Protein AF-A0AB34K339-F1 (afdb_monomer_lite)

Organism: Prymnesium parvum (NCBI:txid97485)

Sequence (201 aa):
MAAHFYLNITILSTEAMLDSKIPGAKPASTGTSGKGFFSRHPVRSALHSAAVKGASTVLTGSRVAKKMGPKLVESMPKKMAEKGINAVVELKLVQGPYIVLKVTIKEVSAQHLLTKLGETNAKAAEVGNCLLACLPVEVLKKIQEEALAKKIATKMASVMGPHLTEEMGEKGLEVLAEGVAPSDQGEYLLEHLAALAPQSD

pLDDT: mean 77.41, std 19.52, range [35.84, 98.19]

Foldseek 3Di:
DWAKWKKKKFFLACVLVVQVPDVPRDDDDDDDDDDDDDDPDDPVVVLVVSPPDDPVRQQVLLVCQVVVQVVCQVVVQVVCVQQQWRWGKDWDDRDRNMTMIMITTDFGDLVSNQVVVCVVDVVSVVVSVCCVVPDDPVVCVVVCGPVVSNVCNVVCQQPVQVVVCVVVVVVVTRMGMGIGGPVCCVVVVVVVVVSVDPPDD

Secondary structure (DSSP, 8-state):
---EEEEEEEEEE-HHHHHTTSTTPPPPP----------S--HHHHHHHTTTS-HHHHHHHHHHHHHHHHHHHHHHHHHHHTTTEEEEEEEEEEETTEEEEEEEEEEE-HHHHHHHHHHH-HHHHHHHHHHHHHS-HHHHHHHHHHHHHHHHHHHHHHHHHHHHHHHHHTTT-EEEEEEE-TTTHHHHHHHHHHHHS----

Radius of gyration: 20.37 Å; chains: 1; bounding box: 50×38×63 Å

Structure (mmCIF, N/CA/C/O backbone):
data_AF-A0AB34K339-F1
#
_entry.id   AF-A0AB34K339-F1
#
loop_
_atom_site.group_PDB
_atom_site.id
_atom_site.type_symbol
_atom_site.label_atom_id
_atom_site.label_alt_id
_atom_site.label_comp_id
_atom_site.label_asym_id
_atom_site.label_entity_id
_atom_site.label_seq_id
_atom_site.pdbx_PDB_ins_code
_atom_site.Cartn_x
_atom_site.Cartn_y
_atom_site.Cartn_z
_atom_site.occupancy
_atom_site.B_iso_or_equiv
_atom_site.auth_seq_id
_atom_site.auth_comp_id
_atom_site.auth_asym_id
_atom_site.auth_atom_id
_atom_site.pdbx_PDB_model_num
ATOM 1 N N . MET A 1 1 ? -14.523 -11.341 6.257 1.00 66.50 1 MET A N 1
ATOM 2 C CA . MET A 1 1 ? -13.407 -11.466 5.266 1.00 66.50 1 MET A CA 1
ATOM 3 C C . MET A 1 1 ? -12.440 -10.319 5.505 1.00 66.50 1 MET A C 1
ATOM 5 O O . MET A 1 1 ? -12.909 -9.193 5.619 1.00 66.50 1 MET A O 1
ATOM 9 N N . ALA A 1 2 ? -11.129 -10.572 5.555 1.00 86.75 2 ALA A N 1
ATOM 10 C CA . ALA A 1 2 ? -10.148 -9.508 5.785 1.00 86.75 2 ALA A CA 1
ATOM 11 C C . ALA A 1 2 ? -10.176 -8.460 4.656 1.00 86.75 2 ALA A C 1
ATOM 13 O O . ALA A 1 2 ? -10.115 -8.805 3.468 1.00 86.75 2 ALA A O 1
ATOM 14 N N . ALA A 1 3 ? -10.275 -7.184 5.034 1.00 94.81 3 ALA A N 1
ATOM 15 C CA . ALA A 1 3 ? -10.283 -6.076 4.090 1.00 94.81 3 ALA A CA 1
ATOM 16 C C . ALA A 1 3 ? -8.905 -5.942 3.433 1.00 94.81 3 ALA A C 1
ATOM 18 O O . ALA A 1 3 ? -7.877 -5.935 4.109 1.00 94.81 3 ALA A O 1
ATOM 19 N N . HIS A 1 4 ? -8.877 -5.861 2.108 1.00 97.12 4 HIS A N 1
ATOM 20 C CA . HIS A 1 4 ? -7.636 -5.752 1.358 1.00 97.12 4 HIS A CA 1
ATOM 21 C C . HIS A 1 4 ? -7.838 -4.967 0.069 1.00 97.12 4 HIS A C 1
ATOM 23 O O . HIS A 1 4 ? -8.960 -4.801 -0.405 1.00 97.12 4 HIS A O 1
ATOM 29 N N . PHE A 1 5 ? -6.726 -4.507 -0.484 1.00 97.56 5 PHE A N 1
ATOM 30 C CA . PHE A 1 5 ? -6.642 -3.882 -1.794 1.00 97.56 5 PHE A CA 1
ATOM 31 C C . PHE A 1 5 ? -5.299 -4.244 -2.433 1.00 97.56 5 PHE A C 1
ATOM 33 O O . PHE A 1 5 ? -4.413 -4.810 -1.779 1.00 97.56 5 PHE A O 1
ATOM 40 N N . TYR A 1 6 ? -5.164 -3.945 -3.715 1.00 97.88 6 TYR A N 1
ATOM 41 C CA . TYR A 1 6 ? -3.937 -4.156 -4.465 1.00 97.88 6 TYR A CA 1
ATOM 42 C C . TYR A 1 6 ? -3.283 -2.815 -4.747 1.00 97.88 6 TYR A C 1
ATOM 44 O O . TYR A 1 6 ? -3.970 -1.839 -5.017 1.00 97.88 6 TYR A O 1
ATOM 52 N N . LEU A 1 7 ? -1.962 -2.757 -4.656 1.00 97.50 7 LEU A N 1
ATOM 53 C CA . LEU A 1 7 ? -1.177 -1.612 -5.078 1.00 97.50 7 LEU A CA 1
ATOM 54 C C . LEU A 1 7 ? -0.338 -2.042 -6.280 1.00 97.50 7 LEU A C 1
ATOM 56 O O . LEU A 1 7 ? 0.558 -2.880 -6.153 1.00 97.50 7 LEU A O 1
ATOM 60 N N . ASN A 1 8 ? -0.663 -1.474 -7.432 1.00 96.50 8 ASN A N 1
ATOM 61 C CA . ASN A 1 8 ? 0.004 -1.706 -8.701 1.00 96.50 8 ASN A CA 1
ATOM 62 C C . ASN A 1 8 ? 1.022 -0.592 -8.917 1.00 96.50 8 ASN A C 1
ATOM 64 O O . ASN A 1 8 ? 0.681 0.582 -8.804 1.00 96.50 8 ASN A O 1
ATOM 68 N N . ILE A 1 9 ? 2.274 -0.953 -9.170 1.00 95.00 9 ILE A N 1
ATOM 69 C CA . ILE A 1 9 ? 3.392 -0.016 -9.222 1.00 95.00 9 ILE A CA 1
ATOM 70 C C . ILE A 1 9 ? 4.172 -0.256 -10.510 1.00 95.00 9 ILE A C 1
ATOM 72 O O . ILE A 1 9 ? 4.705 -1.345 -10.711 1.00 95.00 9 ILE A O 1
ATOM 76 N N . THR A 1 10 ? 4.294 0.770 -11.342 1.00 91.69 10 THR A N 1
ATOM 77 C CA . THR A 1 10 ? 5.080 0.757 -12.578 1.00 91.69 10 THR A CA 1
ATOM 78 C C . THR A 1 10 ? 6.260 1.704 -12.429 1.00 91.69 10 THR A C 1
ATOM 80 O O . THR A 1 10 ? 6.082 2.892 -12.175 1.00 91.69 10 THR A O 1
ATOM 83 N N . ILE A 1 11 ? 7.479 1.196 -12.593 1.00 90.69 11 ILE A N 1
ATOM 84 C CA . ILE A 1 11 ? 8.684 2.033 -12.639 1.00 90.69 11 ILE A CA 1
ATOM 85 C C . ILE A 1 11 ? 8.837 2.571 -14.064 1.00 90.69 11 ILE A C 1
ATOM 87 O O . ILE A 1 11 ? 9.045 1.790 -14.991 1.00 90.69 11 ILE A O 1
ATOM 91 N N . LEU A 1 12 ? 8.728 3.889 -14.235 1.00 84.88 12 LEU A N 1
ATOM 92 C CA . LEU A 1 12 ? 8.753 4.541 -15.548 1.00 84.88 12 LEU A CA 1
ATOM 93 C C . LEU A 1 12 ? 10.176 4.900 -15.983 1.00 84.88 12 LEU A C 1
ATOM 95 O O . LEU A 1 12 ? 10.547 4.671 -17.131 1.00 84.88 12 LEU A O 1
ATOM 99 N N . SER A 1 13 ? 10.999 5.407 -15.064 1.00 74.88 13 SER A N 1
ATOM 100 C CA . SER A 1 13 ? 12.379 5.785 -15.365 1.00 74.88 13 SER A CA 1
ATOM 101 C C . SER A 1 13 ? 13.293 5.640 -14.152 1.00 74.88 13 SER A C 1
ATOM 103 O O . SER A 1 13 ? 12.901 5.848 -13.002 1.00 74.88 13 SER A O 1
ATOM 105 N N . THR A 1 14 ? 14.548 5.281 -14.428 1.00 63.84 14 THR A N 1
ATOM 106 C CA . THR A 1 14 ? 15.640 5.229 -13.444 1.00 63.84 14 THR A CA 1
ATOM 107 C C . THR A 1 14 ? 16.732 6.258 -13.736 1.00 63.84 14 THR A C 1
ATOM 109 O O . THR A 1 14 ? 17.787 6.195 -13.108 1.00 63.84 14 THR A O 1
ATOM 112 N N . GLU A 1 15 ? 16.532 7.156 -14.706 1.00 59.25 15 GLU A N 1
ATOM 113 C CA . GLU A 1 15 ? 17.582 8.053 -15.219 1.00 59.25 15 GLU A CA 1
ATOM 114 C C . GLU A 1 15 ? 18.183 8.932 -14.105 1.00 59.25 15 GLU A C 1
ATOM 116 O O . GLU A 1 15 ? 19.399 8.938 -13.924 1.00 59.25 15 GLU A O 1
ATOM 121 N N . ALA A 1 16 ? 17.357 9.513 -13.229 1.00 54.44 16 ALA A N 1
ATOM 122 C CA . ALA A 1 16 ? 17.841 10.308 -12.091 1.00 54.44 16 ALA A CA 1
ATOM 123 C C . ALA A 1 16 ? 18.634 9.490 -11.037 1.00 54.44 16 ALA A C 1
ATOM 125 O O . ALA A 1 16 ? 19.514 10.014 -10.344 1.00 54.44 16 ALA A O 1
ATOM 126 N N . MET A 1 17 ? 18.389 8.179 -10.928 1.00 53.16 17 MET A N 1
ATOM 127 C CA . MET A 1 17 ? 19.181 7.282 -10.074 1.00 53.16 17 MET A CA 1
ATOM 128 C C . MET A 1 17 ? 20.537 6.897 -10.681 1.00 53.16 17 MET A C 1
ATOM 130 O O . MET A 1 17 ? 21.444 6.498 -9.946 1.00 53.16 17 MET A O 1
ATOM 134 N N . LEU A 1 18 ? 20.672 6.961 -12.006 1.00 53.09 18 LEU A N 1
ATOM 135 C CA . LEU A 1 18 ? 21.930 6.678 -12.695 1.00 53.09 18 LEU A CA 1
ATOM 136 C C . LEU A 1 18 ? 22.864 7.888 -12.621 1.00 53.09 18 LEU A C 1
ATOM 138 O O . LEU A 1 18 ? 24.037 7.716 -12.286 1.00 53.09 18 LEU A O 1
ATOM 142 N N . ASP A 1 19 ? 22.328 9.097 -12.791 1.00 52.06 19 ASP A N 1
ATOM 143 C CA . ASP A 1 19 ? 23.106 10.339 -12.704 1.00 52.06 19 ASP A CA 1
ATOM 144 C C . ASP A 1 19 ? 23.690 10.573 -11.302 1.00 52.06 19 ASP A C 1
ATOM 146 O O . ASP A 1 19 ? 24.818 11.040 -11.159 1.00 52.06 19 ASP A O 1
ATOM 150 N N . SER A 1 20 ? 22.979 10.163 -10.245 1.00 50.62 20 SER A N 1
ATOM 151 C CA . SER A 1 20 ? 23.439 10.301 -8.852 1.00 50.62 20 SER A CA 1
ATOM 152 C C . SER A 1 20 ? 24.513 9.289 -8.422 1.00 50.62 20 SER A C 1
ATOM 154 O O . SER A 1 20 ? 25.103 9.443 -7.351 1.00 50.62 20 SER A O 1
ATOM 156 N N . LYS A 1 21 ? 24.801 8.256 -9.230 1.00 49.41 21 LYS A N 1
ATOM 157 C CA . LYS A 1 21 ? 25.823 7.231 -8.931 1.00 49.41 21 LYS A CA 1
ATOM 158 C C . LYS A 1 21 ? 27.090 7.329 -9.772 1.00 49.41 21 LYS A C 1
ATOM 160 O O . LYS A 1 21 ? 28.042 6.606 -9.483 1.00 49.41 21 LYS A O 1
ATOM 165 N N . ILE A 1 22 ? 27.123 8.200 -10.777 1.00 42.22 22 ILE A N 1
ATOM 166 C CA . ILE A 1 22 ? 28.326 8.462 -11.567 1.00 42.22 22 ILE A CA 1
ATOM 167 C C . ILE A 1 22 ? 29.011 9.695 -10.960 1.00 42.22 22 ILE A C 1
ATOM 169 O O . ILE A 1 22 ? 28.520 10.810 -11.152 1.00 42.22 22 ILE A O 1
ATOM 173 N N . PRO A 1 23 ? 30.123 9.549 -10.214 1.00 36.97 23 PRO A N 1
ATOM 174 C CA . PRO A 1 23 ? 30.857 10.706 -9.714 1.00 36.97 23 PRO A CA 1
ATOM 175 C C . PRO A 1 23 ? 31.354 11.540 -10.905 1.00 36.97 23 PRO A C 1
ATOM 177 O O . PRO A 1 23 ? 32.252 11.120 -11.629 1.00 36.97 23 PRO A O 1
ATOM 180 N N . GLY A 1 24 ? 30.734 12.706 -11.126 1.00 45.94 24 GLY A N 1
ATOM 181 C CA . GLY A 1 24 ? 31.104 13.661 -12.179 1.00 45.94 24 GLY A CA 1
ATOM 182 C C . GLY A 1 24 ? 30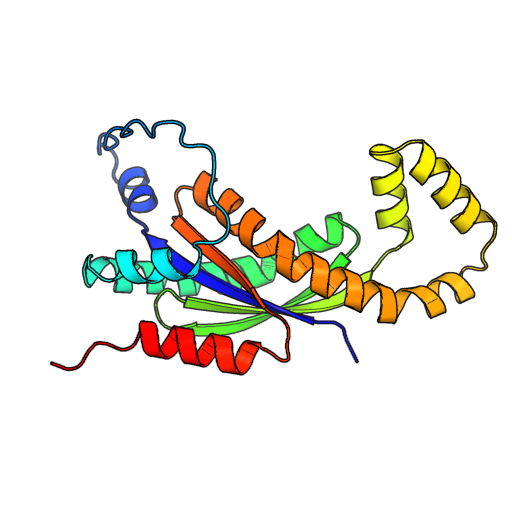.042 13.953 -13.248 1.00 45.94 24 GLY A C 1
ATOM 183 O O . GLY A 1 24 ? 30.286 14.812 -14.095 1.00 45.94 24 GLY A O 1
ATOM 184 N N . ALA A 1 25 ? 28.870 13.308 -13.228 1.00 39.06 25 ALA A N 1
ATOM 185 C CA . ALA A 1 25 ? 27.783 13.652 -14.149 1.00 39.06 25 ALA A CA 1
ATOM 186 C C . ALA A 1 25 ? 27.095 14.963 -13.715 1.00 39.06 25 ALA A C 1
ATOM 188 O O . ALA A 1 25 ? 26.579 15.075 -12.604 1.00 39.06 25 ALA A O 1
ATOM 189 N N . LYS A 1 26 ? 27.115 15.989 -14.578 1.00 35.91 26 LYS A N 1
ATOM 190 C CA . LYS A 1 26 ? 26.353 17.231 -14.358 1.00 35.91 26 LYS A CA 1
ATOM 191 C C . LYS A 1 26 ? 24.851 16.933 -14.493 1.00 35.91 26 LYS A C 1
ATOM 193 O O . LYS A 1 26 ? 24.485 16.260 -15.453 1.00 35.91 26 LYS A O 1
ATOM 198 N N . PRO A 1 27 ? 23.986 17.461 -13.607 1.00 39.00 27 PRO A N 1
ATOM 199 C CA . PRO A 1 27 ? 22.546 17.251 -13.710 1.00 39.00 27 PRO A CA 1
ATOM 200 C C . PRO A 1 27 ? 22.011 17.863 -15.010 1.00 39.00 27 PRO A C 1
ATOM 202 O O . PRO A 1 27 ? 22.307 19.020 -15.327 1.00 39.00 27 PRO A O 1
ATOM 205 N N . ALA A 1 28 ? 21.220 17.090 -15.756 1.00 40.59 28 ALA A N 1
ATOM 206 C CA . ALA A 1 28 ? 20.460 17.604 -16.885 1.00 40.59 28 ALA A CA 1
ATOM 207 C C . ALA A 1 28 ? 19.449 18.643 -16.374 1.00 40.59 28 ALA A C 1
ATOM 209 O O . ALA A 1 28 ? 18.684 18.403 -15.442 1.00 40.59 28 ALA A O 1
ATOM 210 N N . SER A 1 29 ? 19.514 19.835 -16.958 1.00 42.62 29 SER A N 1
ATOM 211 C CA . SER A 1 29 ? 18.779 21.028 -16.556 1.00 42.62 29 SER A CA 1
ATOM 212 C C . SER A 1 29 ? 17.269 20.811 -16.456 1.00 42.62 29 SER A C 1
ATOM 214 O O . SER A 1 29 ? 16.632 20.289 -17.370 1.00 42.62 29 SER A O 1
ATOM 216 N N . THR A 1 30 ? 16.710 21.340 -15.375 1.00 40.50 30 THR A N 1
ATOM 217 C CA . THR A 1 30 ? 15.293 21.587 -15.124 1.00 40.50 30 THR A CA 1
ATOM 218 C C . THR A 1 30 ? 14.645 22.403 -16.250 1.00 40.50 30 THR A C 1
ATOM 220 O O . THR A 1 30 ? 14.778 23.623 -16.325 1.00 40.50 30 THR A O 1
ATOM 223 N N . GLY A 1 31 ? 13.900 21.724 -17.125 1.00 35.94 31 GLY A N 1
ATOM 224 C CA . GLY A 1 31 ? 12.958 22.363 -18.040 1.00 35.94 31 GLY A CA 1
ATOM 225 C C . GLY A 1 31 ? 11.775 22.943 -17.263 1.00 35.94 31 GLY A C 1
ATOM 226 O O . GLY A 1 31 ? 11.073 22.239 -16.541 1.00 35.94 31 GLY A O 1
ATOM 227 N N . THR A 1 32 ? 11.583 24.250 -17.381 1.00 45.47 32 THR A N 1
ATOM 228 C CA . THR A 1 32 ? 10.574 25.059 -16.694 1.00 45.47 32 THR A CA 1
ATOM 229 C C . THR A 1 32 ? 9.150 24.607 -17.061 1.00 45.47 32 THR A C 1
ATOM 231 O O . THR A 1 32 ? 8.675 24.878 -18.159 1.00 45.47 32 THR A O 1
ATOM 234 N N . SER A 1 33 ? 8.446 23.930 -16.145 1.00 39.44 33 SER A N 1
ATOM 235 C CA . SER A 1 33 ? 7.012 23.634 -16.292 1.00 39.44 33 SER A CA 1
ATOM 236 C C . SER A 1 33 ? 6.173 24.875 -15.987 1.00 39.44 33 SER A C 1
ATOM 238 O O . SER A 1 33 ? 6.139 25.367 -14.857 1.00 39.44 33 SER A O 1
ATOM 240 N N . GLY A 1 34 ? 5.496 25.381 -17.018 1.00 35.84 34 GLY A N 1
ATOM 241 C CA . GLY A 1 34 ? 4.491 26.432 -16.917 1.00 35.84 34 GLY A CA 1
ATOM 242 C C . GLY A 1 34 ? 3.259 25.974 -16.131 1.00 35.84 34 GLY A C 1
ATOM 243 O O . GLY A 1 34 ? 2.791 24.845 -16.257 1.00 35.84 34 GLY A O 1
ATOM 244 N N . LYS A 1 35 ? 2.727 26.885 -15.313 1.00 44.59 35 LYS A N 1
ATOM 245 C CA . LYS A 1 35 ? 1.491 26.719 -14.542 1.00 44.59 35 LYS A CA 1
ATOM 246 C C . LYS A 1 35 ? 0.285 26.678 -15.488 1.00 44.59 35 LYS A C 1
ATOM 248 O O . LYS A 1 35 ? -0.143 27.718 -15.977 1.00 44.59 35 LYS A O 1
ATOM 253 N N . GLY A 1 36 ? -0.270 25.488 -15.706 1.00 38.09 36 GLY A N 1
ATOM 254 C CA . GLY A 1 36 ? -1.557 25.264 -16.368 1.00 38.09 36 GLY A CA 1
ATOM 255 C C . GLY A 1 36 ? -2.564 24.664 -15.391 1.00 38.09 36 GLY A C 1
ATOM 256 O O . GLY A 1 36 ? -2.550 23.467 -15.127 1.00 38.09 36 GLY A O 1
ATOM 257 N N . PHE A 1 37 ? -3.409 25.522 -14.825 1.00 52.41 37 PHE A N 1
ATOM 258 C CA . PHE A 1 37 ? -4.591 25.174 -14.036 1.00 52.41 37 PHE A CA 1
ATOM 259 C C . PHE A 1 37 ? -5.708 24.701 -14.996 1.00 52.41 37 PHE A C 1
ATOM 261 O O . PHE A 1 37 ? -5.847 25.279 -16.071 1.00 52.41 37 PHE A O 1
ATOM 268 N N . PHE A 1 38 ? -6.527 23.724 -14.574 1.00 42.31 38 PHE A N 1
ATOM 269 C CA . PHE A 1 38 ? -7.676 23.105 -15.282 1.00 42.31 38 PHE A CA 1
ATOM 270 C C . PHE A 1 38 ? -7.298 22.093 -16.388 1.00 42.31 38 PHE A C 1
ATOM 272 O O . PHE A 1 38 ? -6.838 22.453 -17.462 1.00 42.31 38 PHE A O 1
ATOM 279 N N . SER A 1 39 ? -7.537 20.786 -16.215 1.00 36.78 39 SER A N 1
ATOM 280 C CA . SER A 1 39 ? -8.834 20.174 -16.557 1.00 36.78 39 SER A CA 1
ATOM 281 C C . SER A 1 39 ? -8.959 18.725 -16.048 1.00 36.78 39 SER A C 1
ATOM 283 O O . SER A 1 39 ? -7.983 17.996 -15.902 1.00 36.78 39 SER A O 1
ATOM 285 N N . ARG A 1 40 ? -10.205 18.335 -15.774 1.00 46.41 40 ARG A N 1
ATOM 286 C CA . ARG A 1 40 ? -10.686 17.049 -15.245 1.00 46.41 40 ARG A CA 1
ATOM 287 C C . ARG A 1 40 ? -10.188 15.824 -16.051 1.00 46.41 40 ARG A C 1
ATOM 289 O O . ARG A 1 40 ? -10.279 15.826 -17.268 1.00 46.41 40 ARG A O 1
ATOM 296 N N . HIS A 1 41 ? -9.722 14.795 -15.327 1.00 47.44 41 HIS A N 1
ATOM 297 C CA . HIS A 1 41 ? -9.380 13.410 -15.728 1.00 47.44 41 HIS A CA 1
ATOM 298 C C . HIS A 1 41 ? -8.661 13.159 -17.078 1.00 47.44 41 HIS A C 1
ATOM 300 O O . HIS A 1 41 ? -9.322 12.933 -18.088 1.00 47.44 41 HIS A O 1
ATOM 306 N N . PRO A 1 42 ? -7.318 12.995 -17.059 1.00 41.50 42 PRO A N 1
ATOM 307 C CA . PRO A 1 42 ? -6.554 12.473 -18.196 1.00 41.50 42 PRO A CA 1
ATOM 308 C C . PRO A 1 42 ? -5.590 11.312 -17.842 1.00 41.50 42 PRO A C 1
ATOM 310 O O . PRO A 1 42 ? -4.550 11.165 -18.482 1.00 41.50 42 PRO A O 1
ATOM 313 N N . VAL A 1 43 ? -5.883 10.476 -16.833 1.00 47.09 43 VAL A N 1
ATOM 314 C CA . VAL A 1 43 ? -4.924 9.444 -16.354 1.00 47.09 43 VAL A CA 1
ATOM 315 C C . VAL A 1 43 ? -4.688 8.319 -17.380 1.00 47.09 43 VAL A C 1
ATOM 317 O O . VAL A 1 43 ? -3.607 7.745 -17.427 1.00 47.09 43 VAL A O 1
ATOM 320 N N . ARG A 1 44 ? -5.626 8.078 -18.310 1.00 43.56 44 ARG A N 1
ATOM 321 C CA . ARG A 1 44 ? -5.435 7.095 -19.397 1.00 43.56 44 ARG A CA 1
ATOM 322 C C . ARG A 1 44 ? -4.438 7.523 -20.487 1.00 43.56 44 ARG A C 1
ATOM 324 O O . ARG A 1 44 ? -3.979 6.667 -21.231 1.00 43.56 44 ARG A O 1
ATOM 331 N N . SER A 1 45 ? -4.071 8.806 -20.593 1.00 41.72 45 SER A N 1
ATOM 332 C CA . SER A 1 45 ? -3.182 9.277 -21.678 1.00 41.72 45 SER A CA 1
ATOM 333 C C . SER A 1 45 ? -1.689 9.248 -21.334 1.00 41.72 45 SER A C 1
ATOM 335 O O . SER A 1 45 ? -0.856 9.176 -22.234 1.00 41.72 45 SER A O 1
ATOM 337 N N . ALA A 1 46 ? -1.331 9.243 -20.045 1.00 47.44 46 ALA A N 1
ATOM 338 C CA . ALA A 1 46 ? 0.069 9.229 -19.619 1.00 47.44 46 ALA A CA 1
ATOM 339 C C . ALA A 1 46 ? 0.748 7.870 -19.870 1.00 47.44 46 ALA A C 1
ATOM 341 O O . ALA A 1 46 ? 1.938 7.826 -20.175 1.00 47.44 46 ALA A O 1
ATOM 342 N N . LEU A 1 47 ? -0.019 6.772 -19.826 1.00 47.62 47 LEU A N 1
ATOM 343 C CA . LEU A 1 47 ? 0.483 5.425 -20.115 1.00 47.62 47 LEU A CA 1
ATOM 344 C C . LEU A 1 47 ? 0.909 5.263 -21.588 1.00 47.62 47 LEU A C 1
ATOM 346 O O . LEU A 1 47 ? 1.836 4.517 -21.885 1.00 47.62 47 LEU A O 1
ATOM 350 N N . HIS A 1 48 ? 0.266 5.994 -22.508 1.00 42.88 48 HIS A N 1
ATOM 351 C CA . HIS A 1 48 ? 0.532 5.905 -23.949 1.00 42.88 48 HIS A CA 1
ATOM 352 C C . HIS A 1 48 ? 1.815 6.640 -24.375 1.00 42.88 48 HIS A C 1
ATOM 354 O O . HIS A 1 48 ? 2.474 6.232 -25.328 1.00 42.88 48 HIS A O 1
ATOM 360 N N . SER A 1 49 ? 2.210 7.697 -23.659 1.00 45.47 49 SER A N 1
ATOM 361 C CA . SER A 1 49 ? 3.388 8.507 -24.014 1.00 45.47 49 SER A CA 1
ATOM 362 C C . SER A 1 49 ? 4.720 7.930 -23.513 1.00 45.47 49 SER A C 1
ATOM 364 O O . SER A 1 49 ? 5.780 8.379 -23.946 1.00 45.47 49 SER A O 1
ATOM 366 N N . ALA A 1 50 ? 4.697 6.922 -22.634 1.00 48.38 50 ALA A N 1
ATOM 367 C CA . ALA A 1 50 ? 5.902 6.298 -22.074 1.00 48.38 50 ALA A CA 1
ATOM 368 C C . ALA A 1 50 ? 6.473 5.143 -22.929 1.00 48.38 50 ALA A C 1
ATOM 370 O O . ALA A 1 50 ? 7.557 4.640 -22.640 1.00 48.38 50 ALA A O 1
ATOM 371 N N . ALA A 1 51 ? 5.787 4.730 -24.002 1.00 47.16 51 ALA A N 1
ATOM 372 C CA . ALA A 1 51 ? 6.134 3.532 -24.776 1.00 47.16 51 ALA A CA 1
ATOM 373 C C . ALA A 1 51 ? 7.353 3.677 -25.722 1.00 47.16 51 ALA A C 1
ATOM 375 O O . ALA A 1 51 ? 7.790 2.687 -26.301 1.00 47.16 51 ALA A O 1
ATOM 376 N N . VAL A 1 52 ? 7.934 4.874 -25.894 1.00 45.50 52 VAL A N 1
ATOM 377 C CA . VAL A 1 52 ? 8.884 5.146 -27.002 1.00 45.50 52 VAL A CA 1
ATOM 378 C C . VAL A 1 52 ? 10.369 5.216 -26.581 1.00 45.50 52 VAL A C 1
ATOM 380 O O . VAL A 1 52 ? 11.245 5.329 -27.434 1.00 45.50 52 VAL A O 1
ATOM 383 N N . LYS A 1 53 ? 10.731 5.069 -25.296 1.00 47.16 53 LYS A N 1
ATOM 384 C CA . LYS A 1 53 ? 12.149 5.116 -24.856 1.00 47.16 53 LYS A CA 1
ATOM 385 C C . LYS A 1 53 ? 12.684 3.799 -24.265 1.00 47.16 53 LYS A C 1
ATOM 387 O O . LYS A 1 53 ? 12.879 3.666 -23.062 1.00 47.16 53 LYS A O 1
ATOM 392 N N . GLY A 1 54 ? 13.021 2.879 -25.175 1.00 42.06 54 GLY A N 1
ATOM 393 C CA . GLY A 1 54 ? 14.302 2.149 -25.195 1.00 42.06 54 GLY A CA 1
ATOM 394 C C . GLY A 1 54 ? 14.500 0.958 -24.242 1.00 42.06 54 GLY A C 1
ATOM 395 O O . GLY A 1 54 ? 14.359 1.048 -23.032 1.00 42.06 54 GLY A O 1
ATOM 396 N N . ALA A 1 55 ? 14.952 -0.173 -24.785 1.00 44.94 55 ALA A N 1
ATOM 397 C CA . ALA A 1 55 ? 15.140 -1.450 -24.084 1.00 44.94 55 ALA A CA 1
ATOM 398 C C . ALA A 1 55 ? 16.115 -1.444 -22.874 1.00 44.94 55 ALA A C 1
ATOM 400 O O . ALA A 1 55 ? 16.085 -2.369 -22.057 1.00 44.94 55 ALA A O 1
ATOM 401 N N . SER A 1 56 ? 16.965 -0.421 -22.711 1.00 48.69 56 SER A N 1
ATOM 402 C CA . SER A 1 56 ? 17.861 -0.267 -21.550 1.00 48.69 56 SER A CA 1
ATOM 403 C C . SER A 1 56 ? 17.100 0.062 -20.258 1.00 48.69 56 SER A C 1
ATOM 405 O O . SER A 1 56 ? 17.438 -0.469 -19.197 1.00 48.69 56 SER A O 1
ATOM 407 N N . THR A 1 57 ? 16.035 0.858 -20.361 1.00 54.28 57 THR A N 1
ATOM 408 C CA . THR A 1 57 ? 15.152 1.281 -19.262 1.00 54.28 57 THR A CA 1
ATOM 409 C C . THR A 1 57 ? 14.342 0.106 -18.706 1.00 54.28 57 THR A C 1
ATOM 411 O O . THR A 1 57 ? 14.103 0.006 -17.503 1.00 54.28 57 THR A O 1
ATOM 414 N N . VAL A 1 58 ? 13.992 -0.858 -19.566 1.00 57.50 58 VAL A N 1
ATOM 415 C CA . VAL A 1 58 ? 13.244 -2.071 -19.187 1.00 57.50 58 VAL A CA 1
ATOM 416 C C . VAL A 1 58 ? 14.101 -3.015 -18.330 1.00 57.50 58 VAL A C 1
ATOM 418 O O . VAL A 1 58 ? 13.625 -3.574 -17.335 1.00 57.50 58 VAL A O 1
ATOM 421 N N . LEU A 1 59 ? 15.390 -3.170 -18.659 1.00 59.44 59 LEU A N 1
ATOM 422 C CA . LEU A 1 59 ? 16.310 -4.021 -17.894 1.00 59.44 59 LEU A CA 1
ATOM 423 C C . LEU A 1 59 ? 16.682 -3.407 -16.536 1.00 59.44 59 LEU A C 1
ATOM 425 O O . LEU A 1 59 ? 16.776 -4.135 -15.540 1.00 59.44 59 LEU A O 1
ATOM 429 N N . THR A 1 60 ? 16.874 -2.085 -16.461 1.00 73.19 60 THR A N 1
ATOM 430 C CA . THR A 1 60 ? 17.124 -1.393 -15.185 1.00 73.19 60 THR A CA 1
ATOM 431 C C . THR A 1 60 ? 15.868 -1.346 -14.324 1.00 73.19 60 THR A C 1
ATOM 433 O O . THR A 1 60 ? 15.944 -1.709 -13.148 1.00 73.19 60 THR A O 1
ATOM 436 N N . GLY A 1 61 ? 14.711 -1.027 -14.909 1.00 76.31 61 GLY A N 1
ATOM 437 C CA . GLY A 1 61 ? 13.410 -1.055 -14.243 1.00 76.31 61 GLY A CA 1
ATOM 438 C C . GLY A 1 61 ? 13.104 -2.419 -13.628 1.00 76.31 61 GLY A C 1
ATOM 439 O O . GLY A 1 61 ? 12.743 -2.493 -12.459 1.00 76.31 61 GLY A O 1
ATOM 440 N N . SER A 1 62 ? 13.384 -3.517 -14.339 1.00 82.44 62 SER A N 1
ATOM 441 C CA . SER A 1 62 ? 13.232 -4.883 -13.811 1.00 82.44 62 SER A CA 1
ATOM 442 C C . SER A 1 62 ? 14.122 -5.180 -12.601 1.00 82.44 62 SER A C 1
ATOM 444 O O . SER A 1 62 ? 13.683 -5.769 -11.608 1.00 82.44 62 SER A O 1
ATOM 446 N N . ARG A 1 63 ? 15.384 -4.734 -12.624 1.00 86.44 63 ARG A N 1
ATOM 447 C CA . ARG A 1 63 ? 16.296 -4.893 -11.478 1.00 86.44 63 ARG A CA 1
ATOM 448 C C . ARG A 1 63 ? 15.864 -4.047 -10.284 1.00 86.44 63 ARG A C 1
ATOM 450 O O . ARG A 1 63 ? 15.979 -4.512 -9.148 1.00 86.44 63 ARG A O 1
ATOM 457 N N . VAL A 1 64 ? 15.383 -2.828 -10.526 1.00 86.94 64 VAL A N 1
ATOM 458 C CA . VAL A 1 64 ? 14.837 -1.959 -9.476 1.00 86.94 64 VAL A CA 1
ATOM 459 C C . VAL A 1 64 ? 13.569 -2.578 -8.903 1.00 86.94 64 VAL A C 1
ATOM 461 O O . VAL A 1 64 ? 13.489 -2.712 -7.686 1.00 86.94 64 VAL A O 1
ATOM 464 N N . ALA A 1 65 ? 12.654 -3.072 -9.739 1.00 88.69 65 ALA A N 1
ATOM 465 C CA . ALA A 1 65 ? 11.412 -3.706 -9.313 1.00 88.69 65 ALA A CA 1
ATOM 466 C C . ALA A 1 65 ? 11.660 -4.887 -8.368 1.00 88.69 65 ALA A C 1
ATOM 468 O O . ALA A 1 65 ? 11.115 -4.943 -7.264 1.00 88.69 65 ALA A O 1
ATOM 469 N N . LYS A 1 66 ? 12.579 -5.781 -8.755 1.00 92.06 66 LYS A N 1
ATOM 470 C CA . LYS A 1 66 ? 12.983 -6.946 -7.951 1.00 92.06 66 LYS A CA 1
ATOM 471 C C . LYS A 1 66 ? 13.565 -6.575 -6.587 1.00 92.06 66 LYS A C 1
ATOM 473 O O . LYS A 1 66 ? 13.417 -7.341 -5.642 1.00 92.06 66 LYS A O 1
ATOM 478 N N . LYS A 1 67 ? 14.229 -5.421 -6.468 1.00 92.94 67 LYS A N 1
ATOM 479 C CA . LYS A 1 67 ? 14.769 -4.928 -5.188 1.00 92.94 67 LYS A CA 1
ATOM 480 C C . LYS A 1 67 ? 13.745 -4.122 -4.393 1.00 92.94 67 LYS A C 1
ATOM 482 O O . LYS A 1 67 ? 13.770 -4.152 -3.166 1.00 92.94 67 LYS A O 1
ATOM 487 N N . MET A 1 68 ? 12.880 -3.379 -5.076 1.00 93.06 68 MET A N 1
ATOM 488 C CA . MET A 1 68 ? 11.897 -2.491 -4.465 1.00 93.06 68 MET A CA 1
ATOM 489 C C . MET A 1 68 ? 10.738 -3.277 -3.856 1.00 93.06 68 MET A C 1
ATOM 491 O O . MET A 1 68 ? 10.347 -2.971 -2.735 1.00 93.06 68 MET A O 1
ATOM 495 N N . GLY A 1 69 ? 10.248 -4.323 -4.529 1.00 94.69 69 GLY A N 1
ATOM 496 C CA . GLY A 1 69 ? 9.145 -5.157 -4.042 1.00 94.69 69 GLY A CA 1
ATOM 497 C C . GLY A 1 69 ? 9.364 -5.680 -2.613 1.00 94.69 69 GLY A C 1
ATOM 498 O O . GLY A 1 69 ? 8.577 -5.337 -1.731 1.00 94.69 69 GLY A O 1
ATOM 499 N N . PRO A 1 70 ? 10.453 -6.425 -2.334 1.00 96.81 70 PRO A N 1
ATOM 500 C CA . PRO A 1 70 ? 10.753 -6.916 -0.985 1.00 96.81 70 PRO A CA 1
ATOM 501 C C . PRO A 1 70 ? 10.923 -5.794 0.049 1.00 96.81 70 PRO A C 1
ATOM 503 O O . PRO A 1 70 ? 10.387 -5.879 1.150 1.00 96.81 70 PRO A O 1
ATOM 506 N N . LYS A 1 71 ? 11.585 -4.688 -0.317 1.00 95.38 71 LYS A N 1
ATOM 507 C CA . LYS A 1 71 ? 11.738 -3.532 0.581 1.00 95.38 71 LYS A CA 1
ATOM 508 C C . LYS A 1 71 ? 10.399 -2.895 0.949 1.00 95.38 71 LYS A C 1
ATOM 510 O O . LYS A 1 71 ? 10.221 -2.464 2.087 1.00 95.38 71 LYS A O 1
ATOM 515 N N . LEU A 1 72 ? 9.464 -2.808 0.004 1.00 95.38 72 LEU A N 1
ATOM 516 C CA . LEU A 1 72 ? 8.116 -2.306 0.270 1.00 95.38 72 LEU A CA 1
ATOM 517 C C . LEU A 1 72 ? 7.347 -3.268 1.176 1.00 95.38 72 LEU A C 1
ATOM 519 O O . LEU A 1 72 ? 6.725 -2.810 2.128 1.00 95.38 72 LEU A O 1
ATOM 523 N N . VAL A 1 73 ? 7.460 -4.581 0.952 1.00 97.31 73 VAL A N 1
ATOM 524 C CA . VAL A 1 73 ? 6.880 -5.606 1.837 1.00 97.31 73 VAL A CA 1
ATOM 525 C C . VAL A 1 73 ? 7.379 -5.462 3.279 1.00 97.31 73 VAL A C 1
ATOM 527 O O . VAL A 1 73 ? 6.588 -5.580 4.208 1.00 97.31 73 VAL A O 1
ATOM 530 N N . GLU A 1 74 ? 8.659 -5.156 3.487 1.00 97.12 74 GLU A N 1
ATOM 531 C CA . GLU A 1 74 ? 9.233 -5.006 4.831 1.00 97.12 74 GLU A CA 1
ATOM 532 C C . GLU A 1 74 ? 8.913 -3.661 5.502 1.00 97.12 74 GLU A C 1
ATOM 534 O O . GLU A 1 74 ? 8.716 -3.594 6.718 1.00 97.12 74 GLU A O 1
ATOM 539 N N . SER A 1 75 ? 8.917 -2.567 4.735 1.00 95.69 75 SER A N 1
ATOM 540 C CA . SER A 1 75 ? 8.833 -1.204 5.281 1.00 95.69 75 SER A CA 1
ATOM 541 C C . SER A 1 75 ? 7.408 -0.661 5.370 1.00 95.69 75 SER A C 1
ATOM 543 O O . SER A 1 75 ? 7.089 0.072 6.307 1.00 95.69 75 SER A O 1
ATOM 545 N N . MET A 1 76 ? 6.536 -1.020 4.428 1.00 95.50 76 MET A N 1
ATOM 546 C CA . MET A 1 76 ? 5.176 -0.488 4.354 1.00 95.50 76 MET A CA 1
ATOM 547 C C . MET A 1 76 ? 4.311 -0.893 5.559 1.00 95.50 76 MET A C 1
ATOM 549 O O . MET A 1 76 ? 3.690 0.004 6.130 1.00 95.50 76 MET A O 1
ATOM 553 N N . PRO A 1 77 ? 4.323 -2.155 6.046 1.00 96.75 77 PRO A N 1
ATOM 554 C CA . PRO A 1 77 ? 3.622 -2.517 7.279 1.00 96.75 77 PRO A CA 1
ATOM 555 C C . PRO A 1 77 ? 4.039 -1.670 8.483 1.00 96.75 77 PRO A C 1
ATOM 557 O O . PRO A 1 77 ? 3.187 -1.245 9.256 1.00 96.75 77 PRO A O 1
ATOM 560 N N . LYS A 1 78 ? 5.339 -1.371 8.621 1.00 96.38 78 LYS A N 1
ATOM 561 C CA . LYS A 1 78 ? 5.872 -0.571 9.737 1.00 96.38 78 LYS A CA 1
ATOM 562 C C . LYS A 1 78 ? 5.331 0.859 9.695 1.00 96.38 78 LYS A C 1
ATOM 564 O O . LYS A 1 78 ? 4.774 1.331 10.680 1.00 96.38 78 LYS A O 1
ATOM 569 N N . LYS A 1 79 ? 5.387 1.499 8.522 1.00 93.44 79 LYS A N 1
ATOM 570 C CA . LYS A 1 79 ? 4.812 2.837 8.308 1.00 93.44 79 LYS A CA 1
ATOM 571 C C . LYS A 1 79 ? 3.300 2.871 8.547 1.00 93.44 79 LYS A C 1
ATOM 573 O O . LYS A 1 79 ? 2.778 3.852 9.067 1.00 93.44 79 LYS A O 1
ATOM 578 N N . MET A 1 80 ? 2.577 1.816 8.169 1.00 93.56 80 MET A N 1
ATOM 579 C CA . MET A 1 80 ? 1.137 1.711 8.428 1.00 93.56 80 MET A CA 1
ATOM 580 C C . MET A 1 80 ? 0.844 1.530 9.923 1.00 93.56 80 MET A C 1
ATOM 582 O O . MET A 1 80 ? -0.071 2.173 10.445 1.00 93.56 80 MET A O 1
ATOM 586 N N . ALA A 1 81 ? 1.662 0.749 10.633 1.00 93.44 81 ALA A N 1
ATOM 587 C CA . ALA A 1 81 ? 1.538 0.553 12.074 1.00 93.44 81 ALA A CA 1
ATOM 588 C C . ALA A 1 81 ? 1.728 1.867 12.851 1.00 93.44 81 ALA A C 1
ATOM 590 O O . ALA A 1 81 ? 0.953 2.154 13.758 1.00 93.44 81 ALA A O 1
ATOM 591 N N . GLU A 1 82 ? 2.655 2.736 12.430 1.00 91.69 82 GLU A N 1
ATOM 592 C CA . GLU A 1 82 ? 2.818 4.095 12.985 1.00 91.69 82 GLU A CA 1
ATOM 593 C C . GLU A 1 82 ? 1.573 4.986 12.803 1.00 91.69 82 GLU A C 1
ATOM 595 O O . GLU A 1 82 ? 1.387 5.996 13.494 1.00 91.69 82 GLU A O 1
ATOM 600 N N . LYS A 1 83 ? 0.700 4.648 11.848 1.00 88.50 83 LYS A N 1
ATOM 601 C CA . LYS A 1 83 ? -0.602 5.296 11.632 1.00 88.50 83 LYS A CA 1
ATOM 602 C C . LYS A 1 83 ? -1.755 4.560 12.330 1.00 88.50 83 LYS A C 1
ATOM 604 O O . LYS A 1 83 ? -2.903 4.940 12.131 1.00 88.50 83 LYS A O 1
ATOM 609 N N . GLY A 1 84 ? -1.465 3.554 13.156 1.00 89.69 84 GLY A N 1
ATOM 610 C CA . GLY A 1 84 ? -2.467 2.754 13.863 1.00 89.69 84 GLY A CA 1
ATOM 611 C C . GLY A 1 84 ? -3.136 1.689 12.992 1.00 89.69 84 GLY A C 1
ATOM 612 O O . GLY A 1 84 ? -4.209 1.205 13.347 1.00 89.69 84 GLY A O 1
ATOM 613 N N . ILE A 1 85 ? -2.543 1.338 11.847 1.00 92.75 85 ILE A N 1
ATOM 614 C CA . ILE A 1 85 ? -3.087 0.351 10.911 1.00 92.75 85 ILE A CA 1
ATOM 615 C C . ILE A 1 85 ? -2.153 -0.858 10.883 1.00 92.75 85 ILE A C 1
ATOM 617 O O . ILE A 1 85 ? -1.056 -0.797 10.332 1.00 92.75 85 ILE A O 1
ATOM 621 N N . ASN A 1 86 ? -2.599 -1.979 11.444 1.00 93.81 86 ASN A N 1
ATOM 622 C CA . ASN A 1 86 ? -1.883 -3.241 11.350 1.00 93.81 86 ASN A CA 1
ATOM 623 C C . ASN A 1 86 ? -2.249 -3.925 10.027 1.00 93.81 86 ASN A C 1
ATOM 625 O O . ASN A 1 86 ? -3.395 -4.336 9.812 1.00 93.81 86 ASN A O 1
ATOM 629 N N . ALA A 1 87 ? -1.283 -4.025 9.119 1.00 96.44 87 ALA A N 1
ATOM 630 C CA . ALA A 1 87 ? -1.480 -4.596 7.797 1.00 96.44 87 ALA A CA 1
ATOM 631 C C . ALA A 1 87 ? -0.363 -5.573 7.433 1.00 96.44 87 ALA A C 1
ATOM 633 O O . ALA A 1 87 ? 0.792 -5.404 7.813 1.00 96.44 87 ALA A O 1
ATOM 634 N N . VAL A 1 88 ? -0.722 -6.577 6.639 1.00 97.38 88 VAL A N 1
ATOM 635 C CA . VAL A 1 88 ? 0.214 -7.499 5.997 1.00 97.38 88 VAL A CA 1
ATOM 636 C C . VAL A 1 88 ? 0.320 -7.112 4.531 1.00 97.38 88 VAL A C 1
ATOM 638 O O . VAL A 1 88 ? -0.698 -6.969 3.851 1.00 97.38 88 VAL A O 1
ATOM 641 N N . VAL A 1 89 ? 1.546 -6.950 4.047 1.00 98.00 89 VAL A N 1
ATOM 642 C CA . VAL A 1 89 ? 1.836 -6.644 2.646 1.00 98.00 89 VAL A CA 1
ATOM 643 C C . VAL A 1 89 ? 2.487 -7.869 2.021 1.00 98.00 89 VAL A C 1
ATOM 645 O O . VAL A 1 89 ? 3.459 -8.395 2.549 1.00 98.00 89 VAL A O 1
ATOM 648 N N . GLU A 1 90 ? 1.945 -8.337 0.903 1.00 98.12 90 GLU A N 1
ATOM 649 C CA . GLU A 1 90 ? 2.445 -9.505 0.178 1.00 98.12 90 GLU A CA 1
ATOM 650 C C . GLU A 1 90 ? 2.823 -9.107 -1.246 1.00 98.12 90 GLU A C 1
ATOM 652 O O . GLU A 1 90 ? 2.030 -8.491 -1.959 1.00 98.12 90 GLU A O 1
ATOM 657 N N . LEU A 1 91 ? 4.011 -9.510 -1.691 1.00 97.94 91 LEU A N 1
ATOM 658 C CA . LEU A 1 91 ? 4.418 -9.376 -3.085 1.00 97.94 91 LEU A CA 1
ATOM 659 C C . LEU A 1 91 ? 3.719 -10.455 -3.918 1.00 97.94 91 LEU A C 1
ATOM 661 O O . LEU A 1 91 ? 3.964 -11.642 -3.714 1.00 97.94 91 LEU A O 1
ATOM 665 N N . LYS A 1 92 ? 2.830 -10.055 -4.832 1.00 97.75 92 LYS A N 1
ATOM 666 C CA . LYS A 1 92 ? 2.060 -10.989 -5.670 1.00 97.75 92 LYS A CA 1
ATOM 667 C C . LYS A 1 92 ? 2.663 -11.192 -7.044 1.00 97.75 92 LYS A C 1
ATOM 669 O O . LYS A 1 92 ? 2.659 -12.313 -7.538 1.00 97.75 92 LYS A O 1
ATOM 674 N N . LEU A 1 93 ? 3.180 -10.126 -7.643 1.00 95.94 93 LEU A N 1
ATOM 675 C CA . LEU A 1 93 ? 3.764 -10.177 -8.974 1.00 95.94 93 LEU A CA 1
ATOM 676 C C . LEU A 1 93 ? 4.930 -9.200 -9.070 1.00 95.94 93 LEU A C 1
ATOM 678 O O . LEU A 1 93 ? 4.858 -8.085 -8.555 1.00 95.94 93 LEU A O 1
ATOM 682 N N . VAL A 1 94 ? 5.979 -9.625 -9.769 1.00 94.88 94 VAL A N 1
ATOM 683 C CA . VAL A 1 94 ? 7.009 -8.743 -10.319 1.00 94.88 94 VAL A CA 1
ATOM 684 C C . VAL A 1 94 ? 7.248 -9.170 -11.758 1.00 94.88 94 VAL A C 1
ATOM 686 O O . VAL A 1 94 ? 7.747 -10.270 -11.994 1.00 94.88 94 VAL A O 1
ATOM 689 N N . GLN A 1 95 ? 6.908 -8.310 -12.711 1.00 90.44 95 GLN A N 1
ATOM 690 C CA . GLN A 1 95 ? 7.087 -8.573 -14.135 1.00 90.44 95 GLN A CA 1
ATOM 691 C C . GLN A 1 95 ? 7.697 -7.349 -14.810 1.00 90.44 95 GLN A C 1
ATOM 693 O O . GLN A 1 95 ? 7.055 -6.315 -14.962 1.00 90.44 95 GLN A O 1
ATOM 698 N N . GLY A 1 96 ? 8.969 -7.456 -15.200 1.00 88.25 96 GLY A N 1
ATOM 699 C CA . GLY A 1 96 ? 9.707 -6.300 -15.708 1.00 88.25 96 GLY A CA 1
ATOM 700 C C . GLY A 1 96 ? 9.686 -5.146 -14.688 1.00 88.25 96 GLY A C 1
ATOM 701 O O . GLY A 1 96 ? 9.956 -5.400 -13.513 1.00 88.25 96 GLY A O 1
ATOM 702 N N . PRO A 1 97 ? 9.369 -3.905 -15.096 1.00 90.06 97 PRO A N 1
ATOM 703 C CA . PRO A 1 97 ? 9.283 -2.749 -14.200 1.00 90.06 97 PRO A CA 1
ATOM 704 C C . PRO A 1 97 ? 7.995 -2.698 -13.356 1.00 90.06 97 PRO A C 1
ATOM 706 O O . PRO A 1 97 ? 7.798 -1.736 -12.614 1.00 90.06 97 PRO A O 1
ATOM 709 N N . TYR A 1 98 ? 7.115 -3.693 -13.481 1.00 92.00 98 TYR A N 1
ATOM 710 C CA . TYR A 1 98 ? 5.804 -3.715 -12.846 1.00 92.00 98 TYR A CA 1
ATOM 711 C C . TYR A 1 98 ? 5.787 -4.590 -11.590 1.00 92.00 98 TYR A C 1
ATOM 713 O O . TYR A 1 98 ? 6.314 -5.706 -11.581 1.00 92.00 98 TYR A O 1
ATOM 721 N N . ILE A 1 99 ? 5.164 -4.087 -10.527 1.00 95.31 99 ILE A N 1
ATOM 722 C CA . ILE A 1 99 ? 5.024 -4.745 -9.228 1.00 95.31 99 ILE A CA 1
ATOM 723 C C . ILE A 1 99 ? 3.559 -4.712 -8.811 1.00 95.31 99 ILE A C 1
ATOM 725 O O . ILE A 1 99 ? 2.917 -3.667 -8.864 1.00 95.31 99 ILE A O 1
ATOM 729 N N . VAL A 1 100 ? 3.061 -5.834 -8.298 1.00 97.38 100 VAL A N 1
ATOM 730 C CA . VAL A 1 100 ? 1.752 -5.908 -7.644 1.00 97.38 100 VAL A CA 1
ATOM 731 C C . VAL A 1 100 ? 1.940 -6.328 -6.195 1.00 97.38 100 VAL A C 1
ATOM 733 O O . VAL A 1 100 ? 2.444 -7.420 -5.908 1.00 97.38 100 VAL A O 1
ATOM 736 N N . LEU A 1 101 ? 1.504 -5.471 -5.275 1.00 98.12 101 LEU A N 1
ATOM 737 C CA . LEU A 1 101 ? 1.446 -5.752 -3.844 1.00 98.12 101 LEU A CA 1
ATOM 738 C C . LEU A 1 101 ? -0.006 -5.968 -3.422 1.00 98.12 101 LEU A C 1
ATOM 740 O O . LEU A 1 101 ? -0.878 -5.184 -3.778 1.00 98.12 101 LEU A O 1
ATOM 744 N N . LYS A 1 102 ? -0.276 -6.996 -2.618 1.00 98.19 102 LYS A N 1
ATOM 745 C CA . LYS A 1 102 ? -1.555 -7.149 -1.916 1.00 98.19 102 LYS A CA 1
ATOM 746 C C . LYS A 1 102 ? -1.397 -6.628 -0.496 1.00 98.19 102 LYS A C 1
ATOM 748 O O . LYS A 1 102 ? -0.591 -7.162 0.261 1.00 98.19 102 LYS A O 1
ATOM 753 N N . VAL A 1 103 ? -2.194 -5.635 -0.120 1.00 97.88 103 VAL A N 1
ATOM 754 C CA . VAL A 1 103 ? -2.205 -5.073 1.234 1.00 97.88 103 VAL A CA 1
ATOM 755 C C . VAL A 1 103 ? -3.465 -5.534 1.947 1.00 97.88 103 VAL A C 1
ATOM 757 O O . VAL A 1 103 ? -4.573 -5.201 1.537 1.00 97.88 103 VAL A O 1
ATOM 760 N N . THR A 1 104 ? -3.300 -6.320 3.008 1.00 97.06 104 THR A N 1
ATOM 761 C CA . THR A 1 104 ? -4.393 -6.869 3.818 1.00 97.06 104 THR A CA 1
ATOM 762 C C . THR A 1 104 ? -4.393 -6.216 5.189 1.00 97.06 104 THR A C 1
ATOM 764 O O . THR A 1 104 ? -3.472 -6.427 5.975 1.00 97.06 104 THR A O 1
ATOM 767 N N . ILE A 1 105 ? -5.438 -5.458 5.499 1.00 94.94 105 ILE A N 1
ATOM 768 C CA . ILE A 1 105 ? -5.627 -4.835 6.808 1.00 94.94 105 ILE A CA 1
ATOM 769 C C . ILE A 1 105 ? -6.129 -5.910 7.772 1.00 94.94 105 ILE A C 1
ATOM 771 O O . ILE A 1 105 ? -7.157 -6.547 7.530 1.00 94.94 105 ILE A O 1
ATOM 775 N N . LYS A 1 106 ? -5.363 -6.141 8.839 1.00 93.06 106 LYS A N 1
ATOM 776 C CA . LYS A 1 106 ? -5.685 -7.111 9.890 1.00 93.06 106 LYS A CA 1
ATOM 777 C C . LYS A 1 106 ? -6.478 -6.455 11.002 1.00 93.06 106 LYS A C 1
ATOM 779 O O . LYS A 1 106 ? -7.521 -6.963 11.383 1.00 93.06 106 LYS A O 1
ATOM 784 N N . GLU A 1 107 ? -5.983 -5.322 11.475 1.00 89.94 107 GLU A N 1
ATOM 785 C CA . GLU A 1 107 ? -6.552 -4.609 12.606 1.00 89.94 107 GLU A CA 1
ATOM 786 C C . GLU A 1 107 ? -6.327 -3.113 12.421 1.00 89.94 107 GLU A C 1
ATOM 788 O O . GLU A 1 107 ? -5.334 -2.671 11.836 1.00 89.94 107 GLU A O 1
ATOM 793 N N . VAL A 1 108 ? -7.269 -2.328 12.923 1.00 88.81 108 VAL A N 1
ATOM 794 C CA . VAL A 1 108 ? -7.189 -0.877 12.924 1.00 88.81 108 VAL A CA 1
ATOM 795 C C . VAL A 1 108 ? -7.415 -0.412 14.349 1.00 88.81 108 VAL A C 1
ATOM 797 O O . VAL A 1 108 ? -8.489 -0.617 14.911 1.00 88.81 108 VAL A O 1
ATOM 800 N N . SER A 1 109 ? -6.426 0.274 14.912 1.00 86.31 109 SER A N 1
ATOM 801 C CA . SER A 1 109 ? -6.579 0.913 16.210 1.00 86.31 109 SER A CA 1
ATOM 802 C C . SER A 1 109 ? -7.407 2.185 16.048 1.00 86.31 109 SER A C 1
ATOM 804 O O . SER A 1 109 ? -6.904 3.247 15.673 1.00 86.31 109 SER A O 1
ATOM 806 N N . ALA A 1 110 ? -8.705 2.079 16.336 1.00 80.69 110 ALA A N 1
ATOM 807 C CA . ALA A 1 110 ? -9.601 3.230 16.340 1.00 80.69 110 ALA A CA 1
ATOM 808 C C . ALA A 1 110 ? -9.133 4.312 17.319 1.00 80.69 110 ALA A C 1
ATOM 810 O O . ALA A 1 110 ? -9.253 5.494 17.016 1.00 80.69 110 ALA A O 1
ATOM 811 N N . GLN A 1 111 ? -8.533 3.916 18.446 1.00 80.62 111 GLN A N 1
ATOM 812 C CA . GLN A 1 111 ? -7.941 4.848 19.401 1.00 80.62 111 GLN A CA 1
ATOM 813 C C . GLN A 1 111 ? -6.834 5.682 18.746 1.00 80.62 111 GLN A C 1
ATOM 815 O O . GLN A 1 111 ? -6.908 6.903 18.785 1.00 80.62 111 GLN A O 1
ATOM 820 N N . HIS A 1 112 ? -5.874 5.056 18.054 1.00 83.94 112 HIS A N 1
ATOM 821 C CA . HIS A 1 112 ? -4.826 5.798 17.345 1.00 83.94 112 HIS A CA 1
ATOM 822 C C . HIS A 1 112 ? -5.378 6.731 16.264 1.00 83.94 112 HIS A C 1
ATOM 824 O O . HIS A 1 112 ? -4.882 7.848 16.107 1.00 83.94 112 HIS A O 1
ATOM 830 N N . LEU A 1 113 ? -6.395 6.288 15.519 1.00 79.75 113 LEU A N 1
ATOM 831 C CA . LEU A 1 113 ? -7.028 7.123 14.501 1.00 79.75 113 LEU A CA 1
ATOM 832 C C . LEU A 1 113 ? -7.723 8.339 15.115 1.00 79.75 113 LEU A C 1
ATOM 834 O O . LEU A 1 113 ? -7.558 9.447 14.610 1.00 79.75 113 LEU A O 1
ATOM 838 N N . LEU A 1 114 ? -8.467 8.142 16.205 1.00 78.81 114 LEU A N 1
ATOM 839 C CA . LEU A 1 114 ? -9.159 9.215 16.916 1.00 78.81 114 LEU A CA 1
ATOM 840 C C . LEU A 1 114 ? -8.173 10.197 17.556 1.00 78.81 114 LEU A C 1
ATOM 842 O O . LEU A 1 114 ? -8.383 11.401 17.441 1.00 78.81 114 LEU A O 1
ATOM 846 N N . THR A 1 115 ? -7.068 9.719 18.138 1.00 80.38 115 THR A N 1
ATOM 847 C CA . THR A 1 115 ? -6.016 10.593 18.681 1.00 80.38 115 THR A CA 1
ATOM 848 C C . THR A 1 115 ? -5.417 11.486 17.591 1.00 80.38 115 THR A C 1
ATOM 850 O O . THR A 1 115 ? -5.356 12.700 17.768 1.00 80.38 115 THR A O 1
ATOM 853 N N . LYS A 1 116 ? -5.065 10.934 16.419 1.00 79.25 116 LYS A N 1
ATOM 854 C CA . LYS A 1 116 ? -4.523 11.738 15.302 1.00 79.25 116 LYS A CA 1
ATOM 855 C C . LYS A 1 116 ? -5.546 12.691 14.684 1.00 79.25 116 LYS A C 1
ATOM 857 O O . LYS A 1 116 ? -5.203 13.791 14.249 1.00 79.25 116 LYS A O 1
ATOM 862 N N . LEU A 1 117 ? -6.813 12.288 14.636 1.00 73.88 117 LEU A N 1
ATOM 863 C CA . LEU A 1 117 ? -7.905 13.186 14.258 1.00 73.88 117 LEU A CA 1
ATOM 864 C C . LEU A 1 117 ? -8.039 14.340 15.255 1.00 73.88 117 LEU A C 1
ATOM 866 O O . LEU A 1 117 ? -8.266 15.473 14.841 1.00 73.88 117 LEU A O 1
ATOM 870 N N . GLY A 1 118 ? -7.853 14.074 16.547 1.00 72.69 118 GLY A N 1
ATOM 871 C CA . GLY A 1 118 ? -7.908 15.095 17.583 1.00 72.69 118 GLY A CA 1
ATOM 872 C C . GLY A 1 118 ? -6.769 16.113 17.511 1.00 72.69 118 GLY A C 1
ATOM 873 O O . GLY A 1 118 ? -7.008 17.300 17.715 1.00 72.69 118 GLY A O 1
ATOM 874 N N . GLU A 1 119 ? -5.562 15.679 17.135 1.00 78.12 119 GLU A N 1
ATOM 875 C CA . GLU A 1 119 ? -4.413 16.571 16.889 1.00 78.12 119 GLU A CA 1
ATOM 876 C C . GLU A 1 119 ? -4.667 17.552 15.737 1.00 78.12 119 GLU A C 1
ATOM 878 O O . GLU A 1 119 ? -4.185 18.682 15.750 1.00 78.12 119 GLU A O 1
ATOM 883 N N . THR A 1 120 ? -5.432 17.126 14.731 1.00 75.88 120 THR A N 1
ATOM 884 C CA . THR A 1 120 ? -5.702 17.922 13.525 1.00 75.88 120 THR A CA 1
ATOM 885 C C . THR A 1 120 ? -7.009 18.708 13.603 1.00 75.88 120 THR A C 1
ATOM 887 O O . THR A 1 120 ? -7.183 19.683 12.872 1.00 75.88 120 THR A O 1
ATOM 890 N N . ASN A 1 121 ? -7.938 18.315 14.479 1.00 77.81 121 ASN A N 1
ATOM 891 C CA . ASN A 1 121 ? -9.247 18.939 14.607 1.00 77.81 121 ASN A CA 1
ATOM 892 C C . ASN A 1 121 ? -9.785 18.829 16.044 1.00 77.81 121 ASN A C 1
ATOM 894 O O . ASN A 1 121 ? -10.286 17.784 16.461 1.00 77.81 121 ASN A O 1
ATOM 898 N N . ALA A 1 122 ? -9.771 19.950 16.771 1.00 77.62 122 ALA A N 1
ATOM 899 C CA . ALA A 1 122 ? -10.214 20.024 18.166 1.00 77.62 122 ALA A CA 1
ATOM 900 C C . ALA A 1 122 ? -11.654 19.517 18.388 1.00 77.62 122 ALA A C 1
ATOM 902 O O . ALA A 1 122 ? -11.927 18.848 19.381 1.00 77.62 122 ALA A O 1
ATOM 903 N N . LYS A 1 123 ? -12.571 19.746 17.434 1.00 76.88 123 LYS A N 1
ATOM 904 C CA . LYS A 1 123 ? -13.957 19.249 17.530 1.00 76.88 123 LYS A CA 1
ATOM 905 C C . LYS A 1 123 ? -14.037 17.735 17.350 1.00 76.88 123 LYS A C 1
ATOM 907 O O . LYS A 1 123 ? -14.846 17.073 17.994 1.00 76.88 123 LYS A O 1
ATOM 912 N N . ALA A 1 124 ? -13.193 17.174 16.484 1.00 72.38 124 ALA A N 1
ATOM 913 C CA . ALA A 1 124 ? -13.083 15.726 16.336 1.00 72.38 124 ALA A CA 1
ATOM 914 C C . ALA A 1 124 ? -12.446 15.085 17.581 1.00 72.38 124 ALA A C 1
ATOM 916 O O . ALA A 1 124 ? -12.818 13.968 17.931 1.00 72.38 124 ALA A O 1
ATOM 917 N N . ALA A 1 125 ? -11.549 15.803 18.270 1.00 72.94 125 ALA A N 1
ATOM 918 C CA . ALA A 1 125 ? -10.968 15.379 19.542 1.00 72.94 125 ALA A CA 1
ATOM 919 C C . ALA A 1 125 ? -12.037 15.240 20.634 1.00 72.94 125 ALA A C 1
ATOM 921 O O . ALA A 1 125 ? -12.114 14.200 21.281 1.00 72.94 125 ALA A O 1
ATOM 922 N N . GLU A 1 126 ? -12.891 16.253 20.815 1.00 77.06 126 GLU A N 1
ATOM 923 C CA . GLU A 1 126 ? -13.970 16.218 21.814 1.00 77.06 126 GLU A CA 1
ATOM 924 C C . GLU A 1 126 ? -14.958 15.082 21.546 1.00 77.06 126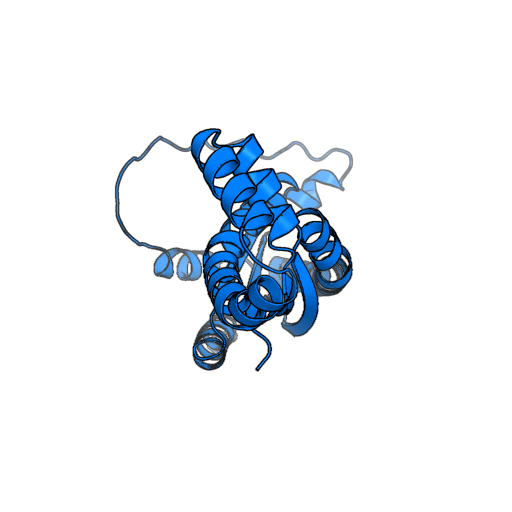 GLU A C 1
ATOM 926 O O . GLU A 1 126 ? -15.266 14.297 22.444 1.00 77.06 126 GLU A O 1
ATOM 931 N N . VAL A 1 127 ? -15.407 14.944 20.295 1.00 76.81 127 VAL A N 1
ATOM 932 C CA . VAL A 1 127 ? -16.332 13.874 19.899 1.00 76.81 127 VAL A CA 1
ATOM 933 C C . VAL A 1 127 ? -15.674 12.501 20.042 1.00 76.81 127 VAL A C 1
ATOM 935 O O . VAL A 1 127 ? -16.305 11.569 20.536 1.00 76.81 127 VAL A O 1
ATOM 938 N N . GLY A 1 128 ? -14.403 12.368 19.658 1.00 76.12 128 GLY A N 1
ATOM 939 C CA . GLY A 1 128 ? -13.634 11.133 19.795 1.00 76.12 128 GLY A CA 1
ATOM 940 C C . GLY A 1 128 ? -13.438 10.724 21.253 1.00 76.12 128 GLY A C 1
ATOM 941 O O . GLY A 1 128 ? -13.679 9.571 21.598 1.00 76.12 128 GLY A O 1
ATOM 942 N N . ASN A 1 129 ? -13.080 11.670 22.121 1.00 75.56 129 ASN A N 1
ATOM 943 C CA . ASN A 1 129 ? -12.906 11.431 23.553 1.00 75.56 129 ASN A CA 1
ATOM 944 C C . ASN A 1 129 ? -14.229 11.070 24.234 1.00 75.56 129 ASN A C 1
ATOM 946 O O . ASN A 1 129 ? -14.263 10.160 25.058 1.00 75.56 129 ASN A O 1
ATOM 950 N N . CYS A 1 130 ? -15.329 11.725 23.855 1.00 78.12 130 CYS A N 1
ATOM 951 C CA . CYS A 1 130 ? -16.662 11.380 24.342 1.00 78.12 130 CYS A CA 1
ATOM 952 C C . CYS A 1 130 ? -17.083 9.974 23.880 1.00 78.12 130 CYS A C 1
ATOM 954 O O . CYS A 1 130 ? -17.514 9.165 24.695 1.00 78.12 130 CYS A O 1
ATOM 956 N N . LEU A 1 131 ? -16.870 9.628 22.605 1.00 72.94 131 LEU A N 1
ATOM 957 C CA . LEU A 1 131 ? -17.140 8.283 22.079 1.00 72.94 131 LEU A CA 1
ATOM 958 C C . LEU A 1 131 ? -16.318 7.201 22.787 1.00 72.94 131 LEU A C 1
ATOM 960 O O . LEU A 1 131 ? -16.855 6.139 23.094 1.00 72.94 131 LEU A O 1
ATOM 964 N N . LEU A 1 132 ? -15.038 7.469 23.061 1.00 75.56 132 LEU A N 1
ATOM 965 C CA . LEU A 1 132 ? -14.161 6.553 23.794 1.00 75.56 132 LEU A CA 1
ATOM 966 C C . LEU A 1 132 ? -14.569 6.406 25.266 1.00 75.56 132 LEU A C 1
ATOM 968 O O . LEU A 1 132 ? -14.404 5.327 25.826 1.00 75.56 132 LEU A O 1
ATOM 972 N N . ALA A 1 133 ? -15.111 7.458 25.885 1.00 79.25 133 ALA A N 1
ATOM 973 C CA . ALA A 1 133 ? -15.572 7.431 27.272 1.00 79.25 133 ALA A CA 1
ATOM 974 C C . ALA A 1 133 ? -16.959 6.782 27.440 1.00 79.25 133 ALA A C 1
ATOM 976 O O . ALA A 1 133 ? -17.242 6.204 28.487 1.00 79.25 133 ALA A O 1
ATOM 977 N N . CYS A 1 134 ? -17.831 6.884 26.432 1.00 80.62 134 C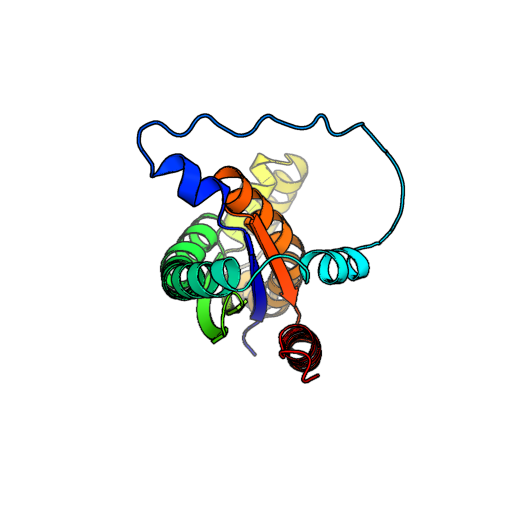YS A N 1
ATOM 978 C CA . CYS A 1 134 ? -19.224 6.442 26.525 1.00 80.62 134 CYS A CA 1
ATOM 979 C C . CYS A 1 134 ? -19.480 5.026 25.989 1.00 80.62 134 CYS A C 1
ATOM 981 O O . CYS A 1 134 ? -20.532 4.458 26.284 1.00 80.62 134 CYS A O 1
ATOM 983 N N . LEU A 1 135 ? -18.574 4.453 25.191 1.00 76.56 135 LEU A N 1
ATOM 984 C CA . LEU A 1 135 ? -18.765 3.124 24.608 1.00 76.56 135 LEU A CA 1
ATOM 985 C C . LEU A 1 135 ? -17.938 2.060 25.345 1.00 76.56 135 LEU A C 1
ATOM 987 O O . LEU A 1 135 ? -16.730 2.235 25.507 1.00 76.56 135 LEU A O 1
ATOM 991 N N . PRO A 1 136 ? -18.542 0.917 25.726 1.00 77.75 136 PRO A N 1
ATOM 992 C CA . PRO A 1 136 ? -17.789 -0.230 26.215 1.00 77.75 136 PRO A CA 1
ATOM 993 C C . PRO A 1 136 ? -16.768 -0.685 25.171 1.00 77.75 136 PRO A C 1
ATOM 995 O O . PRO A 1 136 ? -17.060 -0.724 23.968 1.00 77.75 136 PRO A O 1
ATOM 998 N N . VAL A 1 137 ? -15.581 -1.075 25.632 1.00 73.56 137 VAL A N 1
ATOM 999 C CA . VAL A 1 137 ? -14.468 -1.510 24.775 1.00 73.56 137 VAL A CA 1
ATOM 1000 C C . VAL A 1 137 ? -14.895 -2.653 23.846 1.00 73.56 137 VAL A C 1
ATOM 1002 O O . VAL A 1 137 ? -14.466 -2.709 22.693 1.00 73.56 137 VAL A O 1
ATOM 1005 N N . GLU A 1 138 ? -15.787 -3.541 24.293 1.00 77.38 138 GLU A N 1
ATOM 1006 C CA . GLU A 1 138 ? -16.285 -4.655 23.480 1.00 77.38 138 GLU A CA 1
ATOM 1007 C C . GLU A 1 138 ? -17.189 -4.208 22.320 1.00 77.38 138 GLU A C 1
ATOM 1009 O O . GLU A 1 138 ? -17.205 -4.845 21.263 1.00 77.38 138 GLU A O 1
ATOM 1014 N N . VAL A 1 139 ? -17.938 -3.115 22.495 1.00 72.69 139 VAL A N 1
ATOM 1015 C CA . VAL A 1 139 ? -18.845 -2.568 21.472 1.00 72.69 139 VAL A CA 1
ATOM 1016 C C . VAL A 1 139 ? -18.047 -1.843 20.392 1.00 72.69 139 VAL A C 1
ATOM 1018 O O . VAL A 1 139 ? -18.314 -2.031 19.203 1.00 72.69 139 VAL A O 1
ATOM 1021 N N . LEU A 1 140 ? -17.021 -1.086 20.795 1.00 68.81 140 LEU A N 1
ATOM 1022 C CA . LEU A 1 140 ? -16.068 -0.465 19.873 1.00 68.81 140 LEU A CA 1
ATOM 1023 C C . LEU A 1 140 ? -15.386 -1.523 19.000 1.00 68.81 140 LEU A C 1
ATOM 1025 O O . LEU A 1 140 ? -15.440 -1.416 17.777 1.00 68.81 140 LEU A O 1
ATOM 1029 N N . LYS A 1 141 ? -14.870 -2.604 19.599 1.00 71.38 141 LYS A N 1
ATOM 1030 C CA . LYS A 1 141 ? -14.238 -3.711 18.859 1.00 71.38 141 LYS A CA 1
ATOM 1031 C C . LYS A 1 141 ? -15.167 -4.340 17.812 1.00 71.38 141 LYS A C 1
ATOM 1033 O O . LYS A 1 141 ? -14.791 -4.466 16.649 1.00 71.38 141 LYS A O 1
ATOM 1038 N N . LYS A 1 142 ? -16.412 -4.671 18.180 1.00 68.75 142 LYS A N 1
ATOM 1039 C CA . LYS A 1 142 ? -17.364 -5.343 17.271 1.00 68.75 142 LYS A CA 1
ATOM 1040 C C . LYS A 1 142 ? -17.853 -4.471 16.113 1.00 68.75 142 LYS A C 1
ATOM 1042 O O . LYS A 1 142 ? -18.026 -4.977 15.008 1.00 68.75 142 LYS A O 1
ATOM 1047 N N . ILE A 1 143 ? -18.112 -3.186 16.354 1.00 63.50 143 ILE A N 1
ATOM 1048 C CA . ILE A 1 143 ? -18.626 -2.275 15.317 1.00 63.50 143 ILE A CA 1
ATOM 1049 C C . ILE A 1 143 ? -17.499 -1.825 14.379 1.00 63.50 143 ILE A C 1
ATOM 1051 O O . ILE A 1 143 ? -17.738 -1.563 13.197 1.00 63.50 143 ILE A O 1
ATOM 1055 N N . GLN A 1 144 ? -16.270 -1.725 14.889 1.00 64.44 144 GLN A N 1
ATOM 1056 C CA . GLN A 1 144 ? -15.183 -1.095 14.154 1.00 64.44 144 GLN A CA 1
ATOM 1057 C C . GLN A 1 144 ? -14.451 -2.058 13.227 1.00 64.44 144 GLN A C 1
ATOM 1059 O O . GLN A 1 144 ? -14.146 -1.653 12.116 1.00 64.44 144 GLN A O 1
ATOM 1064 N N . GLU A 1 145 ? -14.201 -3.317 13.576 1.00 71.19 145 GLU A N 1
ATOM 1065 C CA . GLU A 1 145 ? -13.161 -4.058 12.848 1.00 71.19 145 GLU A CA 1
ATOM 1066 C C . GLU A 1 145 ? -13.470 -4.296 11.360 1.00 71.19 145 GLU A C 1
ATOM 1068 O O . GLU A 1 145 ? -12.691 -3.869 10.510 1.00 71.19 145 GLU A O 1
ATOM 1073 N N . GLU A 1 146 ? -14.610 -4.883 10.985 1.00 74.25 146 GLU A N 1
ATOM 1074 C CA . GLU A 1 146 ? -14.827 -5.217 9.567 1.00 74.25 146 GLU A CA 1
ATOM 1075 C C . GLU A 1 146 ? -15.264 -4.019 8.707 1.00 74.25 146 GLU A C 1
ATOM 1077 O O . GLU A 1 146 ? -14.772 -3.836 7.587 1.00 74.25 146 GLU A O 1
ATOM 1082 N N . ALA A 1 147 ? -16.187 -3.186 9.200 1.00 82.12 147 ALA A N 1
ATOM 1083 C CA . ALA A 1 147 ? -16.709 -2.054 8.432 1.00 82.12 147 ALA A CA 1
ATOM 1084 C C . ALA A 1 147 ? -15.678 -0.921 8.309 1.00 82.12 147 ALA A C 1
ATOM 1086 O O . ALA A 1 147 ? -15.544 -0.324 7.234 1.00 82.12 147 ALA A O 1
ATOM 1087 N N . LEU A 1 148 ? -14.922 -0.640 9.378 1.00 85.12 148 LEU A N 1
ATOM 1088 C CA . LEU A 1 148 ? -13.861 0.364 9.346 1.00 85.12 148 LEU A CA 1
ATOM 1089 C C . LEU A 1 148 ? -12.680 -0.130 8.515 1.00 85.12 148 LEU A C 1
ATOM 1091 O O . LEU A 1 148 ? -12.191 0.634 7.688 1.00 85.12 148 LEU A O 1
ATOM 1095 N N . ALA A 1 149 ? -12.266 -1.398 8.653 1.00 88.81 149 ALA A N 1
ATOM 1096 C CA . ALA A 1 149 ? -11.176 -1.936 7.842 1.00 88.81 149 ALA A CA 1
ATOM 1097 C C . ALA A 1 149 ? -11.498 -1.873 6.344 1.00 88.81 149 ALA A C 1
ATOM 1099 O O . ALA A 1 149 ? -10.625 -1.512 5.560 1.00 88.81 149 ALA A O 1
ATOM 1100 N N . LYS A 1 150 ? -12.748 -2.136 5.932 1.00 90.69 150 LYS A N 1
ATOM 1101 C CA . LYS A 1 150 ? -13.180 -1.951 4.533 1.00 90.69 150 LYS A CA 1
ATOM 1102 C C . LYS A 1 150 ? -13.090 -0.493 4.086 1.00 90.69 150 LYS A C 1
ATOM 1104 O O . LYS A 1 150 ? -12.483 -0.219 3.056 1.00 90.69 150 LYS A O 1
ATOM 1109 N N . LYS A 1 151 ? -13.636 0.450 4.865 1.00 90.81 151 LYS A N 1
ATOM 1110 C CA . LYS A 1 151 ? -13.562 1.890 4.543 1.00 90.81 151 LYS A CA 1
ATOM 1111 C C . LYS A 1 151 ? -12.117 2.378 4.448 1.00 90.81 151 LYS A C 1
ATOM 1113 O O . LYS A 1 151 ? -11.784 3.143 3.545 1.00 90.81 151 LYS A O 1
ATOM 1118 N N . ILE A 1 152 ? -11.260 1.912 5.353 1.00 91.19 152 ILE A N 1
ATOM 1119 C CA . ILE A 1 152 ? -9.834 2.231 5.347 1.00 91.19 152 ILE A CA 1
ATOM 1120 C C . ILE A 1 152 ? -9.153 1.591 4.147 1.00 91.19 152 ILE A C 1
ATOM 1122 O O . ILE A 1 152 ? -8.403 2.291 3.486 1.00 91.19 152 ILE A O 1
ATOM 1126 N N . ALA A 1 153 ? -9.442 0.334 3.799 1.00 93.69 153 ALA A N 1
ATOM 1127 C CA . ALA A 1 153 ? -8.899 -0.298 2.595 1.00 93.69 153 ALA A CA 1
ATOM 1128 C C . ALA A 1 153 ? -9.225 0.525 1.342 1.00 93.69 153 ALA A C 1
ATOM 1130 O O . ALA A 1 153 ? -8.326 0.859 0.576 1.00 93.69 153 ALA A O 1
ATOM 1131 N N . THR A 1 154 ? -10.489 0.922 1.171 1.00 94.06 154 THR A N 1
ATOM 1132 C CA . THR A 1 154 ? -10.925 1.747 0.037 1.00 94.06 154 THR A CA 1
ATOM 1133 C C . THR A 1 154 ? -10.236 3.108 0.033 1.00 94.06 154 THR A C 1
ATOM 1135 O O . THR A 1 154 ? -9.744 3.556 -1.004 1.00 94.06 154 THR A O 1
ATOM 1138 N N . LYS A 1 155 ? -10.153 3.777 1.190 1.00 93.38 155 LYS A N 1
ATOM 1139 C CA . LYS A 1 155 ? -9.497 5.085 1.262 1.00 93.38 155 LYS A CA 1
ATOM 1140 C C . LYS A 1 155 ? -7.993 4.971 1.006 1.00 93.38 155 LYS A C 1
ATOM 1142 O O . LYS A 1 155 ? -7.454 5.775 0.249 1.00 93.38 155 LYS A O 1
ATOM 1147 N N . MET A 1 156 ? -7.345 3.955 1.570 1.00 92.62 156 MET A N 1
ATOM 1148 C CA . MET A 1 156 ? -5.931 3.653 1.363 1.00 92.62 156 MET A CA 1
ATOM 1149 C C . MET A 1 156 ? -5.640 3.356 -0.105 1.00 92.62 156 MET A C 1
ATOM 1151 O O . MET A 1 156 ? -4.675 3.901 -0.620 1.00 92.62 156 MET A O 1
ATOM 1155 N N . ALA A 1 157 ? -6.490 2.602 -0.806 1.00 93.44 157 ALA A N 1
ATOM 1156 C CA . ALA A 1 157 ? -6.329 2.377 -2.241 1.00 93.44 157 ALA A CA 1
ATOM 1157 C C . ALA A 1 157 ? -6.256 3.706 -3.022 1.00 93.44 157 ALA A C 1
ATOM 1159 O O . ALA A 1 157 ? -5.333 3.911 -3.804 1.00 93.44 157 ALA A O 1
ATOM 1160 N N . SER A 1 158 ? -7.151 4.660 -2.734 1.00 93.81 158 SER A N 1
ATOM 1161 C CA . SER A 1 158 ? -7.150 5.956 -3.434 1.00 93.81 158 SER A CA 1
ATOM 1162 C C . SER A 1 158 ? -5.989 6.896 -3.072 1.00 93.81 158 SER A C 1
ATOM 1164 O O . SER A 1 158 ? -5.612 7.733 -3.885 1.00 93.81 158 SER A O 1
ATOM 1166 N N . VAL A 1 159 ? -5.439 6.806 -1.855 1.00 93.25 159 VAL A N 1
ATOM 1167 C CA . VAL A 1 159 ? -4.443 7.776 -1.351 1.00 93.25 159 VAL A CA 1
ATOM 1168 C C . VAL A 1 159 ? -3.014 7.237 -1.423 1.00 93.25 159 VAL A C 1
ATOM 1170 O O . VAL A 1 159 ? -2.075 8.003 -1.630 1.00 93.25 159 VAL A O 1
ATOM 1173 N N . MET A 1 160 ? -2.828 5.925 -1.269 1.00 91.81 160 MET A N 1
ATOM 1174 C CA . MET A 1 160 ? -1.500 5.322 -1.171 1.00 91.81 160 MET A CA 1
ATOM 1175 C C . MET A 1 160 ? -0.738 5.370 -2.494 1.00 91.81 160 MET A C 1
ATOM 1177 O O . MET A 1 160 ? 0.474 5.545 -2.469 1.00 91.81 160 MET A O 1
ATOM 1181 N N . GLY A 1 161 ? -1.432 5.259 -3.630 1.00 92.50 161 GLY A N 1
ATOM 1182 C CA . GLY A 1 161 ? -0.828 5.383 -4.958 1.00 92.50 161 GLY A CA 1
ATOM 1183 C C . GLY A 1 161 ? -0.162 6.749 -5.189 1.00 92.50 161 GLY A C 1
ATOM 1184 O O . GLY A 1 161 ? 1.060 6.807 -5.351 1.00 92.50 161 GLY A O 1
ATOM 1185 N N . PRO A 1 162 ? -0.918 7.862 -5.109 1.00 93.12 162 PRO A N 1
ATOM 1186 C CA . PRO A 1 162 ? -0.359 9.208 -5.234 1.00 93.12 162 PRO A CA 1
ATOM 1187 C C . PRO A 1 162 ? 0.755 9.500 -4.222 1.00 93.12 162 PRO A C 1
ATOM 1189 O O . PRO A 1 162 ? 1.819 9.973 -4.607 1.00 93.12 162 PRO A O 1
ATOM 1192 N N . HIS A 1 163 ? 0.558 9.142 -2.949 1.00 92.94 163 HIS A N 1
ATOM 1193 C CA . HIS A 1 163 ? 1.570 9.369 -1.913 1.00 92.94 163 HIS A CA 1
ATOM 1194 C C . HIS A 1 163 ? 2.859 8.579 -2.177 1.00 92.94 163 HIS A C 1
ATOM 1196 O O . HIS A 1 163 ? 3.957 9.077 -1.947 1.00 92.94 163 HIS A O 1
ATOM 1202 N N . LEU A 1 164 ? 2.760 7.326 -2.633 1.00 92.12 164 LEU A N 1
ATOM 1203 C CA . LEU A 1 164 ? 3.947 6.534 -2.951 1.00 92.12 164 LEU A CA 1
ATOM 1204 C C . LEU A 1 164 ? 4.672 7.083 -4.182 1.00 92.12 164 LEU A C 1
ATOM 1206 O O . LEU A 1 164 ? 5.899 7.086 -4.205 1.00 92.12 164 LEU A O 1
ATOM 1210 N N . THR A 1 165 ? 3.919 7.547 -5.178 1.00 92.31 165 THR A N 1
ATOM 1211 C CA . THR A 1 165 ? 4.457 8.200 -6.379 1.00 92.31 165 THR A CA 1
ATOM 1212 C C . THR A 1 165 ? 5.282 9.430 -5.997 1.00 92.31 165 THR A C 1
ATOM 1214 O O . THR A 1 165 ? 6.433 9.547 -6.407 1.00 92.31 165 THR A O 1
ATOM 1217 N N . GLU A 1 166 ? 4.736 10.293 -5.138 1.00 93.25 166 GLU A N 1
ATOM 1218 C CA . GLU A 1 166 ? 5.427 11.474 -4.610 1.00 93.25 166 GLU A CA 1
ATOM 1219 C C . GLU A 1 166 ? 6.684 11.093 -3.807 1.00 93.25 166 GLU A C 1
ATOM 1221 O O . GLU A 1 166 ? 7.781 11.541 -4.139 1.00 93.25 166 GLU A O 1
ATOM 1226 N N . GLU A 1 167 ? 6.567 10.175 -2.835 1.00 90.88 167 GLU A N 1
ATOM 1227 C CA . GLU A 1 167 ? 7.697 9.750 -1.986 1.00 90.88 167 GLU A CA 1
ATOM 1228 C C . GLU A 1 167 ? 8.844 9.109 -2.795 1.00 90.88 167 GLU A C 1
ATOM 1230 O O . GLU A 1 167 ? 10.016 9.182 -2.413 1.00 90.88 167 GLU A O 1
ATOM 1235 N N . MET A 1 168 ? 8.528 8.420 -3.895 1.00 90.31 168 MET A N 1
ATOM 1236 C CA . MET A 1 168 ? 9.541 7.841 -4.783 1.00 90.31 168 MET A CA 1
ATOM 1237 C C . MET A 1 168 ? 10.134 8.888 -5.724 1.00 90.31 168 MET A C 1
ATOM 1239 O O . MET A 1 168 ? 11.349 8.873 -5.939 1.00 90.31 168 MET A O 1
ATOM 1243 N N . GLY A 1 169 ? 9.321 9.834 -6.200 1.00 88.25 169 GLY A N 1
ATOM 1244 C CA . GLY A 1 169 ? 9.774 10.971 -6.998 1.00 88.25 169 GLY A CA 1
ATOM 1245 C C . GLY A 1 169 ? 10.816 11.813 -6.264 1.00 88.25 169 GLY A C 1
ATOM 1246 O O . GLY A 1 169 ? 11.869 12.112 -6.824 1.00 88.25 169 GLY A O 1
ATOM 1247 N N . GLU A 1 170 ? 10.600 12.086 -4.974 1.00 88.56 170 GLU A N 1
ATOM 1248 C CA . GLU A 1 170 ? 11.574 12.771 -4.105 1.00 88.56 170 GLU A CA 1
ATOM 1249 C C . GLU A 1 170 ? 12.919 12.030 -4.000 1.00 88.56 170 GLU A C 1
ATOM 1251 O O . GLU A 1 170 ? 13.966 12.641 -3.791 1.00 88.56 170 GLU A O 1
ATOM 1256 N N . LYS A 1 171 ? 12.915 10.705 -4.183 1.00 86.38 171 LYS A N 1
ATOM 1257 C CA . LYS A 1 171 ? 14.118 9.854 -4.181 1.00 86.38 171 LYS A CA 1
ATOM 1258 C C . LYS A 1 171 ? 14.731 9.682 -5.574 1.00 86.38 171 LYS A C 1
ATOM 1260 O O . LYS A 1 171 ? 15.619 8.844 -5.743 1.00 86.38 171 LYS A O 1
ATOM 1265 N N . GLY A 1 172 ? 14.259 10.439 -6.565 1.00 85.19 172 GLY A N 1
ATOM 1266 C CA . GLY A 1 172 ? 14.720 10.361 -7.950 1.00 85.19 172 GLY A CA 1
ATOM 1267 C C . GLY A 1 172 ? 14.254 9.100 -8.680 1.00 85.19 172 GLY A C 1
ATOM 1268 O O . GLY A 1 172 ? 14.927 8.644 -9.604 1.00 85.19 172 GLY A O 1
ATOM 1269 N N . LEU A 1 173 ? 13.145 8.495 -8.250 1.00 85.94 173 LEU A N 1
ATOM 1270 C CA . LEU A 1 173 ? 12.518 7.367 -8.931 1.00 85.94 173 LEU A CA 1
ATOM 1271 C C . LEU A 1 173 ? 11.171 7.801 -9.493 1.00 85.94 173 LEU A C 1
ATOM 1273 O O . LEU A 1 173 ? 10.245 8.106 -8.746 1.00 85.94 173 LEU A O 1
ATOM 1277 N N . GLU A 1 174 ? 11.045 7.773 -10.815 1.00 88.44 174 GLU A N 1
ATOM 1278 C CA . GLU A 1 174 ? 9.766 8.027 -11.462 1.00 88.44 174 GLU A CA 1
ATOM 1279 C C . GLU A 1 174 ? 8.935 6.744 -11.436 1.00 88.44 174 GLU A C 1
ATOM 1281 O O . GLU A 1 174 ? 9.247 5.746 -12.096 1.00 88.44 174 GLU A O 1
ATOM 1286 N N . VAL A 1 175 ? 7.899 6.754 -10.604 1.00 91.06 175 VAL A N 1
ATOM 1287 C CA . VAL A 1 175 ? 7.046 5.601 -10.335 1.00 91.06 175 VAL A CA 1
ATOM 1288 C C . VAL A 1 175 ? 5.598 6.027 -10.487 1.00 91.06 175 VAL A C 1
ATOM 1290 O O . VAL A 1 175 ? 5.203 7.044 -9.936 1.00 91.06 175 VAL A O 1
ATOM 1293 N N . LEU A 1 176 ? 4.797 5.225 -11.179 1.00 91.81 176 LEU A N 1
ATOM 1294 C CA . LEU A 1 176 ? 3.344 5.3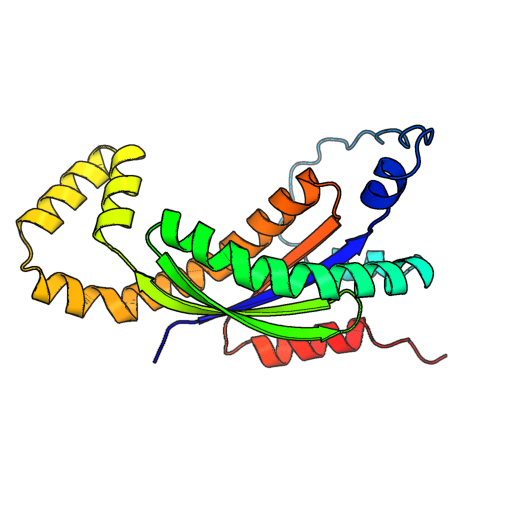30 -11.159 1.00 91.81 176 LEU A CA 1
ATOM 1295 C C . LEU A 1 176 ? 2.802 4.272 -10.202 1.00 91.81 176 LEU A C 1
ATOM 1297 O O . LEU A 1 176 ? 3.037 3.084 -10.415 1.00 91.81 176 LEU A O 1
ATOM 1301 N N . ALA A 1 177 ? 2.098 4.682 -9.151 1.00 94.88 177 ALA A N 1
ATOM 1302 C CA . ALA A 1 177 ? 1.457 3.757 -8.224 1.00 94.88 177 ALA A CA 1
ATOM 1303 C C . ALA A 1 177 ? -0.054 4.002 -8.146 1.00 94.88 177 ALA A C 1
ATOM 1305 O O . ALA A 1 177 ? -0.498 5.128 -7.925 1.00 94.88 177 ALA A O 1
ATOM 1306 N N . GLU A 1 178 ? -0.839 2.932 -8.258 1.00 95.19 178 GLU A N 1
ATOM 1307 C CA . GLU A 1 178 ? -2.302 2.968 -8.227 1.00 95.19 178 GLU A CA 1
ATOM 1308 C C . GLU A 1 178 ? -2.861 1.876 -7.314 1.00 95.19 178 GLU A C 1
ATOM 1310 O O . GLU A 1 178 ? -2.478 0.705 -7.395 1.00 95.19 178 GLU A O 1
ATOM 1315 N N . GLY A 1 179 ? -3.765 2.263 -6.413 1.00 96.44 179 GLY A N 1
ATOM 1316 C CA . GLY A 1 179 ? -4.475 1.321 -5.559 1.00 96.44 179 GLY A CA 1
ATOM 1317 C C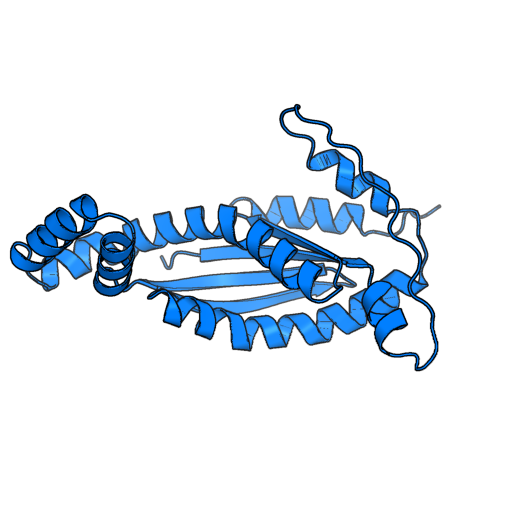 . GLY A 1 179 ? -5.791 0.881 -6.192 1.00 96.44 179 GLY A C 1
ATOM 1318 O O . GLY A 1 179 ? -6.606 1.716 -6.575 1.00 96.44 179 GLY A O 1
ATOM 1319 N N . VAL A 1 180 ? -6.017 -0.428 -6.255 1.00 96.31 180 VAL A N 1
ATOM 1320 C CA . VAL A 1 180 ? -7.137 -1.059 -6.962 1.00 96.31 180 VAL A CA 1
ATOM 1321 C C . VAL A 1 180 ? -7.904 -1.983 -6.017 1.00 96.31 180 VAL A C 1
ATOM 1323 O O . VAL A 1 180 ? -7.326 -2.654 -5.151 1.00 96.31 180 VAL A O 1
ATOM 1326 N N . ALA A 1 181 ? -9.231 -2.001 -6.154 1.00 96.12 181 ALA A N 1
ATOM 1327 C CA . ALA A 1 181 ? -10.090 -2.878 -5.371 1.00 96.12 181 ALA A CA 1
ATOM 1328 C C . ALA A 1 181 ? -9.918 -4.352 -5.794 1.00 96.12 181 ALA A C 1
ATOM 1330 O O . ALA A 1 181 ? -9.574 -4.636 -6.941 1.00 96.12 181 ALA A O 1
ATOM 1331 N N . PRO A 1 182 ? -10.192 -5.325 -4.906 1.00 96.44 182 PRO A N 1
ATOM 1332 C CA . PRO A 1 182 ? -10.043 -6.740 -5.247 1.00 96.44 182 PRO A CA 1
ATOM 1333 C C . PRO A 1 182 ? -10.889 -7.210 -6.436 1.00 96.44 182 PRO A C 1
ATOM 1335 O O . PRO A 1 182 ? -10.456 -8.107 -7.152 1.00 96.44 182 PRO A O 1
ATOM 1338 N N . SER A 1 183 ? -12.071 -6.617 -6.640 1.00 96.12 183 SER A N 1
ATOM 1339 C CA . SER A 1 183 ? -12.961 -6.925 -7.769 1.00 96.12 183 SER A CA 1
ATOM 1340 C C . SER A 1 183 ? -12.364 -6.529 -9.116 1.00 96.12 183 SER A C 1
ATOM 1342 O O . SER A 1 183 ? -12.582 -7.225 -10.101 1.00 96.12 183 SER A O 1
ATOM 1344 N N . ASP A 1 184 ? -11.578 -5.455 -9.135 1.00 95.88 184 ASP A N 1
ATOM 1345 C CA . ASP A 1 184 ? -11.145 -4.797 -10.370 1.00 95.88 184 ASP A CA 1
ATOM 1346 C C . ASP A 1 184 ? -9.703 -5.192 -10.729 1.00 95.88 184 ASP A C 1
ATOM 1348 O O . ASP A 1 184 ? -9.235 -4.967 -11.842 1.00 95.88 184 ASP A O 1
ATOM 1352 N N . GLN A 1 185 ? -8.984 -5.825 -9.793 1.00 96.06 185 GLN A N 1
ATOM 1353 C CA . GLN A 1 185 ? -7.573 -6.172 -9.958 1.00 96.06 185 GLN A CA 1
ATOM 1354 C C . GLN A 1 185 ? -7.315 -7.095 -11.153 1.00 96.06 185 GLN A C 1
ATOM 1356 O O . GLN A 1 185 ? -6.264 -6.988 -11.780 1.00 96.06 185 GLN A O 1
ATOM 1361 N N . GLY A 1 186 ? -8.229 -8.025 -11.445 1.00 93.81 186 GLY A N 1
ATOM 1362 C CA . GLY A 1 186 ? -8.068 -8.954 -12.566 1.00 93.81 186 GLY A CA 1
ATOM 1363 C C . GLY A 1 186 ? -8.049 -8.224 -13.907 1.00 93.81 186 GLY A C 1
ATOM 1364 O O . GLY A 1 186 ? -7.112 -8.392 -14.683 1.00 93.81 186 GLY A O 1
ATOM 1365 N N . GLU A 1 187 ? -9.050 -7.377 -14.140 1.00 92.44 187 GLU A N 1
ATOM 1366 C CA . GLU A 1 187 ? -9.165 -6.561 -15.351 1.00 92.44 187 GLU A CA 1
ATOM 1367 C C . GLU A 1 187 ? -8.010 -5.563 -15.453 1.00 92.44 187 GLU A C 1
ATOM 1369 O O . GLU A 1 187 ? -7.315 -5.528 -16.467 1.00 92.44 187 GLU A O 1
ATOM 1374 N N . TYR A 1 188 ? -7.712 -4.854 -14.361 1.00 92.06 188 TYR A N 1
ATOM 1375 C CA . TYR A 1 188 ? -6.607 -3.898 -14.308 1.00 92.06 188 TYR A CA 1
ATOM 1376 C C . TYR A 1 188 ? -5.256 -4.543 -14.651 1.00 92.06 188 TYR A C 1
ATOM 1378 O O . TYR A 1 188 ? -4.456 -3.977 -15.401 1.00 92.06 188 TYR A O 1
ATOM 1386 N N . LEU A 1 189 ? -4.994 -5.741 -14.115 1.00 91.25 189 LEU A N 1
ATOM 1387 C CA . LEU A 1 189 ? -3.770 -6.486 -14.394 1.00 91.25 189 LEU A CA 1
ATOM 1388 C C . LEU A 1 189 ? -3.685 -6.883 -15.870 1.00 91.25 189 LEU A C 1
ATOM 1390 O O . LEU A 1 189 ? -2.622 -6.739 -16.467 1.00 91.25 189 LEU A O 1
ATOM 1394 N N . LEU A 1 190 ? -4.777 -7.373 -16.460 1.00 89.44 190 LEU A N 1
ATOM 1395 C CA . LEU A 1 190 ? -4.801 -7.767 -17.870 1.00 89.44 190 LEU A CA 1
ATOM 1396 C C . LEU A 1 190 ? -4.572 -6.568 -18.797 1.00 89.44 190 LEU A C 1
ATOM 1398 O O . LEU A 1 190 ? -3.758 -6.675 -19.712 1.00 89.44 190 LEU A O 1
ATOM 1402 N N . GLU A 1 191 ? -5.212 -5.425 -18.527 1.00 85.50 191 GLU A N 1
ATOM 1403 C CA . GLU A 1 191 ? -4.980 -4.182 -19.277 1.00 85.50 191 GLU A CA 1
ATOM 1404 C C . GLU A 1 191 ? -3.502 -3.757 -19.211 1.00 85.50 191 GLU A C 1
ATOM 1406 O O . GLU A 1 191 ? -2.888 -3.452 -20.236 1.00 85.50 191 GLU A O 1
ATOM 1411 N N . HIS A 1 192 ? -2.894 -3.800 -18.020 1.00 83.06 192 HIS A N 1
ATOM 1412 C CA . HIS A 1 192 ? -1.483 -3.444 -17.839 1.00 83.06 192 HIS A CA 1
ATOM 1413 C C . HIS A 1 192 ? -0.523 -4.423 -18.519 1.00 83.06 192 HIS A C 1
ATOM 1415 O O . HIS A 1 192 ? 0.457 -4.001 -19.131 1.00 83.06 192 HIS A O 1
ATOM 1421 N N . LEU A 1 193 ? -0.780 -5.728 -18.424 1.00 83.19 193 LEU A N 1
ATOM 1422 C CA . LEU A 1 193 ? 0.061 -6.734 -19.070 1.00 83.19 193 LEU A CA 1
ATOM 1423 C C . LEU A 1 193 ? -0.019 -6.646 -20.595 1.00 83.19 193 LEU A C 1
ATOM 1425 O O . LEU A 1 193 ? 1.008 -6.794 -21.253 1.00 83.19 193 LEU A O 1
ATOM 1429 N N . ALA A 1 194 ? -1.199 -6.356 -21.148 1.00 83.56 194 ALA A N 1
ATOM 1430 C CA . ALA A 1 194 ? -1.366 -6.122 -22.577 1.00 83.56 194 ALA A CA 1
ATOM 1431 C C . ALA A 1 194 ? -0.569 -4.895 -23.051 1.00 83.56 194 ALA A 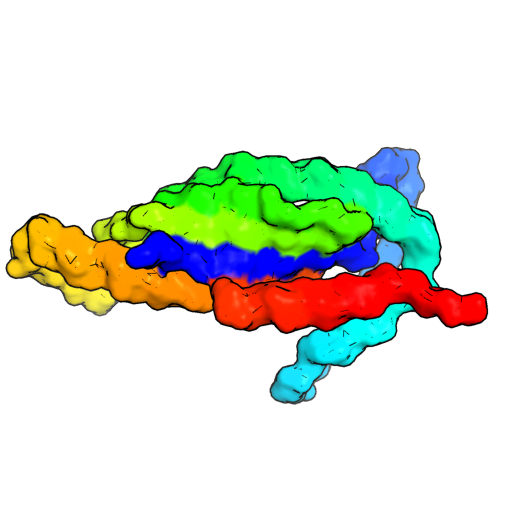C 1
ATOM 1433 O O . ALA A 1 194 ? 0.081 -4.958 -24.089 1.00 83.56 194 ALA A O 1
ATOM 1434 N N . ALA A 1 195 ? -0.546 -3.813 -22.264 1.00 78.69 195 ALA A N 1
ATOM 1435 C CA . ALA A 1 195 ? 0.240 -2.616 -22.575 1.00 78.69 195 ALA A CA 1
ATOM 1436 C C . ALA A 1 195 ? 1.765 -2.840 -22.504 1.00 78.69 195 ALA A C 1
ATOM 1438 O O . ALA A 1 195 ? 2.524 -2.126 -23.156 1.00 78.69 195 ALA A O 1
ATOM 1439 N N . LEU A 1 196 ? 2.219 -3.817 -21.712 1.00 73.50 196 LEU A N 1
ATOM 1440 C CA . LEU A 1 196 ? 3.635 -4.174 -21.563 1.00 73.50 196 LEU A CA 1
ATOM 1441 C C . LEU A 1 196 ? 4.109 -5.241 -22.556 1.00 73.50 196 LEU A C 1
ATOM 1443 O O . LEU A 1 196 ? 5.315 -5.490 -22.645 1.00 73.50 196 LEU A O 1
ATOM 1447 N N . ALA A 1 197 ? 3.194 -5.911 -23.259 1.00 76.56 197 ALA A N 1
ATOM 1448 C CA . ALA A 1 197 ? 3.562 -6.911 -24.246 1.00 76.56 197 ALA A CA 1
ATOM 1449 C C . ALA A 1 197 ? 4.335 -6.235 -25.395 1.00 76.56 197 ALA A C 1
ATOM 1451 O O . ALA A 1 197 ? 3.909 -5.181 -25.876 1.00 76.56 197 ALA A O 1
ATOM 1452 N N . PRO A 1 198 ? 5.472 -6.802 -25.842 1.00 68.75 198 PRO A N 1
ATOM 1453 C CA . PRO A 1 198 ? 6.153 -6.290 -27.023 1.00 68.75 198 PRO A CA 1
ATOM 1454 C C . PRO A 1 198 ? 5.171 -6.346 -28.196 1.00 68.75 198 PRO A C 1
ATOM 1456 O O . PRO A 1 198 ? 4.594 -7.403 -28.451 1.00 68.75 198 PRO A O 1
ATOM 1459 N N . GLN A 1 199 ? 4.958 -5.220 -28.882 1.00 59.81 199 GLN A N 1
ATOM 1460 C CA . GLN A 1 199 ? 4.209 -5.243 -30.135 1.00 59.81 199 GLN A CA 1
ATOM 1461 C C . GLN A 1 199 ? 5.027 -6.079 -31.116 1.00 59.81 199 GLN A C 1
ATOM 1463 O O . GLN A 1 199 ? 6.147 -5.716 -31.468 1.00 59.81 199 GLN A O 1
ATOM 1468 N N . SER A 1 200 ? 4.531 -7.274 -31.426 1.00 55.31 200 SER A N 1
ATOM 1469 C CA . SER A 1 200 ? 5.126 -8.135 -32.435 1.00 55.31 200 SER A CA 1
ATOM 1470 C C . SER A 1 200 ? 4.835 -7.510 -33.796 1.00 55.31 200 SER A C 1
ATOM 1472 O O . SER A 1 200 ? 3.709 -7.639 -34.281 1.00 55.31 200 SER A O 1
ATOM 1474 N N . ASP A 1 201 ? 5.820 -6.801 -34.344 1.00 45.97 201 ASP A N 1
ATOM 1475 C CA . ASP A 1 201 ? 5.884 -6.474 -35.773 1.00 45.97 201 ASP A CA 1
ATOM 1476 C C . ASP A 1 201 ? 6.062 -7.749 -36.617 1.00 45.97 201 ASP A C 1
ATOM 1478 O O . ASP A 1 201 ? 6.818 -8.656 -36.180 1.00 45.97 201 ASP A O 1
#